Protein AF-A0A5Q0P2Z7-F1 (afdb_monomer_lite)

pLDDT: mean 93.59, std 7.76, range [37.91, 98.81]

Sequence (322 aa):
MGLVDHEIVTLFREYVHSLSPKLVEMLNEHYLHQTERRGCGYTQATRVLAEYINLPRDPVEFHDLKLFDNIDVKALKKILDQQKINDLEIDSWRHLDQSYQITKFIGKASASDYKQHLVQWTQLQHNLRELKQHAALEESKLICEMIEDIILPKTFEETNLVQLATLHEKPKVGSCPMAENFFLKIAHHRILREGEINIFVDDQNRPIFLEKLNMGDNHSCISLRPVLMNGVRLPAGSLFSVDYDRDAIENKCPNKQYKGYVMPFDAISGFWFLRLTTLAISPQNRKRAFSTHFEQQVENGLYSPGTTQLQQLIDVAQSQIE

Radius of gyration: 21.44 Å; chains: 1; bounding box: 53×56×58 Å

Organism: NCBI:txid2662362

Structure (mmCIF, N/CA/C/O backbone):
data_AF-A0A5Q0P2Z7-F1
#
_entry.id   AF-A0A5Q0P2Z7-F1
#
loop_
_atom_site.group_PDB
_atom_site.id
_atom_site.type_symbol
_atom_site.label_atom_id
_atom_site.label_alt_id
_atom_site.label_comp_id
_atom_site.label_asym_id
_atom_site.label_entity_id
_atom_site.label_seq_id
_atom_site.pdbx_PDB_ins_code
_atom_site.Cartn_x
_atom_site.Cartn_y
_atom_site.Cartn_z
_atom_site.occupancy
_atom_site.B_iso_or_equiv
_atom_site.auth_seq_id
_atom_site.auth_comp_id
_atom_site.auth_asym_id
_atom_site.auth_atom_id
_atom_site.pdbx_PDB_model_num
ATOM 1 N N . MET A 1 1 ? -2.962 33.193 5.794 1.00 37.91 1 MET A N 1
ATOM 2 C CA . MET A 1 1 ? -3.869 32.219 5.154 1.00 37.91 1 MET A CA 1
ATOM 3 C C . MET A 1 1 ? -3.680 30.910 5.886 1.00 37.91 1 MET A C 1
ATOM 5 O O . MET A 1 1 ? -2.543 30.465 5.954 1.00 37.91 1 MET A O 1
ATOM 9 N N . GLY A 1 2 ? -4.721 30.371 6.526 1.00 44.41 2 GLY A N 1
ATOM 10 C CA . GLY A 1 2 ? -4.620 29.043 7.134 1.00 44.41 2 GLY A CA 1
ATOM 11 C C . GLY A 1 2 ? -4.305 28.030 6.039 1.00 44.41 2 GLY A C 1
ATOM 12 O O . GLY A 1 2 ? -4.926 28.088 4.978 1.00 44.41 2 GLY A O 1
ATOM 13 N N . LEU A 1 3 ? -3.298 27.185 6.256 1.00 64.38 3 LEU A N 1
ATOM 14 C CA . LEU A 1 3 ? -3.025 26.063 5.364 1.00 64.38 3 LEU A CA 1
ATOM 15 C C . LEU A 1 3 ? -4.283 25.191 5.340 1.00 64.38 3 LEU A C 1
ATOM 17 O O . LEU A 1 3 ? -4.781 24.798 6.393 1.00 64.38 3 LEU A O 1
ATOM 21 N N . VAL A 1 4 ? -4.837 24.976 4.149 1.00 83.56 4 VAL A N 1
ATOM 22 C CA . VAL A 1 4 ? -5.935 24.027 3.959 1.00 83.56 4 VAL A CA 1
ATOM 23 C C . VAL A 1 4 ? -5.335 22.638 4.134 1.00 83.56 4 VAL A C 1
ATOM 25 O O . VAL A 1 4 ? -4.375 22.306 3.441 1.00 83.56 4 VAL A O 1
ATOM 28 N N . ASP A 1 5 ? -5.867 21.868 5.081 1.00 92.12 5 ASP A N 1
ATOM 29 C CA . ASP A 1 5 ? -5.431 20.492 5.309 1.00 92.12 5 ASP A CA 1
ATOM 30 C C . ASP A 1 5 ? -5.655 19.640 4.050 1.00 92.12 5 ASP A C 1
ATOM 32 O O . ASP A 1 5 ? -6.630 19.811 3.312 1.00 92.12 5 ASP A O 1
ATOM 36 N N . HIS A 1 6 ? -4.747 18.696 3.821 1.00 95.00 6 HIS A N 1
ATOM 37 C CA . HIS A 1 6 ? -4.862 17.694 2.776 1.00 95.00 6 HIS A CA 1
ATOM 38 C C . HIS A 1 6 ? -6.158 16.889 2.959 1.00 95.00 6 HIS A C 1
ATOM 40 O O . HIS A 1 6 ? -6.519 16.540 4.082 1.00 95.00 6 HIS A O 1
ATOM 46 N N . GLU A 1 7 ? -6.824 16.517 1.858 1.00 97.50 7 GLU A N 1
ATOM 47 C CA . GLU A 1 7 ? -8.113 15.802 1.878 1.00 97.50 7 GLU A CA 1
ATOM 48 C C . GLU A 1 7 ? -8.104 14.596 2.830 1.00 97.50 7 GLU A C 1
ATOM 50 O O . GLU A 1 7 ? -8.948 14.516 3.712 1.00 97.50 7 GLU A O 1
ATOM 55 N N . ILE A 1 8 ? -7.107 13.707 2.721 1.00 97.81 8 ILE A N 1
ATOM 56 C CA . ILE A 1 8 ? -6.913 12.571 3.644 1.00 97.81 8 ILE A CA 1
ATOM 57 C C . ILE A 1 8 ? -6.967 13.002 5.123 1.00 97.81 8 ILE A C 1
ATOM 59 O O . ILE A 1 8 ? -7.658 12.371 5.917 1.00 97.81 8 ILE A O 1
ATOM 63 N N . VAL A 1 9 ? -6.261 14.070 5.510 1.00 98.06 9 VAL A N 1
ATOM 64 C CA . VAL A 1 9 ? -6.220 14.544 6.905 1.00 98.06 9 VAL A CA 1
ATOM 65 C C . VAL A 1 9 ? -7.608 14.987 7.363 1.00 98.06 9 VAL A C 1
ATOM 67 O O . VAL A 1 9 ? -8.034 14.621 8.460 1.00 98.06 9 VAL A O 1
ATOM 70 N N . THR A 1 10 ? -8.320 15.731 6.516 1.00 98.06 10 THR A N 1
ATOM 71 C CA . THR A 1 10 ? -9.698 16.162 6.774 1.00 98.06 10 THR A CA 1
ATOM 72 C C . THR A 1 10 ? -10.634 14.964 6.919 1.00 98.06 10 THR A C 1
ATOM 74 O O . THR A 1 10 ? -11.335 14.863 7.922 1.00 98.06 10 THR A O 1
ATOM 77 N N . LEU A 1 11 ? -10.586 14.008 5.987 1.00 98.38 11 LEU A N 1
ATOM 78 C CA . LEU A 1 11 ? -11.447 12.825 6.004 1.00 98.38 11 LEU A CA 1
ATOM 79 C C . LEU A 1 11 ? -11.264 11.992 7.275 1.00 98.38 11 LEU A C 1
ATOM 81 O O . LEU A 1 11 ? -12.237 11.631 7.931 1.00 98.38 11 LEU A O 1
ATOM 85 N N . PHE A 1 12 ? -10.021 11.707 7.662 1.00 98.50 12 PHE A N 1
ATOM 86 C CA . PHE A 1 12 ? -9.768 10.941 8.879 1.00 98.50 12 PHE A CA 1
ATOM 87 C C . PHE A 1 12 ? -10.260 11.674 10.129 1.00 98.50 12 PHE A C 1
ATOM 89 O O . PHE A 1 12 ? -10.884 11.053 10.986 1.00 98.50 12 PHE A O 1
ATOM 96 N N . ARG A 1 13 ? -10.044 12.992 10.213 1.00 97.69 13 ARG A N 1
ATOM 97 C CA . ARG A 1 13 ? -10.518 13.815 11.334 1.00 97.69 13 ARG A CA 1
ATOM 98 C C . ARG A 1 13 ? -12.045 13.848 11.438 1.00 97.69 13 ARG A C 1
ATOM 100 O O . ARG A 1 13 ? -12.564 13.839 12.548 1.00 97.69 13 ARG A O 1
ATOM 107 N N . GLU A 1 14 ? -12.743 13.923 10.309 1.00 97.25 14 GLU A N 1
ATOM 108 C CA . GLU A 1 14 ? -14.203 14.062 10.268 1.00 97.25 14 GLU A CA 1
ATOM 109 C C . GLU A 1 14 ? -14.939 12.736 10.471 1.00 97.25 14 GLU A C 1
ATOM 111 O O . GLU A 1 14 ? -15.938 12.698 11.188 1.00 97.25 14 GLU A O 1
ATOM 116 N N . TYR A 1 15 ? -14.461 11.655 9.851 1.00 97.75 15 TYR A N 1
ATOM 117 C CA . TYR A 1 15 ? -15.233 10.415 9.746 1.00 97.75 15 TYR A CA 1
ATOM 118 C C . TYR A 1 15 ? -14.724 9.283 10.639 1.00 97.75 15 TYR A C 1
ATOM 120 O O . TYR A 1 15 ? -15.506 8.400 10.980 1.00 97.75 15 TYR A O 1
ATOM 128 N N . VAL A 1 16 ? -13.448 9.268 11.034 1.00 97.69 16 VAL A N 1
ATOM 129 C CA . VAL A 1 16 ? -12.860 8.122 11.751 1.00 97.69 16 VAL A CA 1
ATOM 130 C C . VAL A 1 16 ? -12.216 8.556 13.059 1.00 97.69 16 VAL A C 1
ATOM 132 O O . VAL A 1 16 ? -12.798 8.400 14.128 1.00 97.69 16 VAL A O 1
ATOM 135 N N . HIS A 1 17 ? -10.985 9.047 12.968 1.00 97.69 17 HIS A N 1
ATOM 136 C CA . HIS A 1 17 ? -10.143 9.506 14.057 1.00 97.69 17 HIS A CA 1
ATOM 137 C C . HIS A 1 17 ? -8.939 10.225 13.443 1.00 97.69 17 HIS A C 1
ATOM 139 O O . HIS A 1 17 ? -8.443 9.818 12.390 1.00 97.69 17 HIS A O 1
ATOM 145 N N . SER A 1 18 ? -8.435 11.272 14.096 1.00 98.06 18 SER A N 1
ATOM 146 C CA . SER A 1 18 ? -7.268 12.013 13.606 1.00 98.06 18 SER A CA 1
ATOM 147 C C . SER A 1 18 ? -6.058 11.097 13.390 1.00 98.06 18 SER A C 1
ATOM 149 O O . SER A 1 18 ? -5.702 10.297 14.257 1.00 98.06 18 SER A O 1
ATOM 151 N N . LEU A 1 19 ? -5.390 11.246 12.245 1.00 98.62 19 LEU A N 1
ATOM 152 C CA . LEU A 1 19 ? -4.111 10.584 11.991 1.00 98.62 19 LEU A CA 1
ATOM 153 C C . LEU A 1 19 ? -3.025 11.107 12.937 1.00 98.62 19 LEU A C 1
ATOM 155 O O . LEU A 1 19 ? -3.099 12.232 13.431 1.00 98.62 19 LEU A O 1
ATOM 159 N N . SER A 1 20 ? -1.989 10.296 13.146 1.00 98.25 20 SER A N 1
ATOM 160 C CA . SER A 1 20 ? -0.822 10.669 13.945 1.00 98.25 20 SER A CA 1
ATOM 161 C C . SER A 1 20 ? -0.186 11.976 13.442 1.00 98.25 20 SER A C 1
ATOM 163 O O . SER A 1 20 ? -0.157 12.212 12.227 1.00 98.25 20 SER A O 1
ATOM 165 N N . PRO A 1 21 ? 0.418 12.795 14.327 1.00 97.19 21 PRO A N 1
ATOM 166 C CA . PRO A 1 21 ? 1.060 14.049 13.925 1.00 97.19 21 PRO A CA 1
ATOM 167 C C . PRO A 1 21 ? 2.093 13.872 12.804 1.00 97.19 21 PRO A C 1
ATOM 169 O O . PRO A 1 21 ? 2.171 14.699 11.900 1.00 97.19 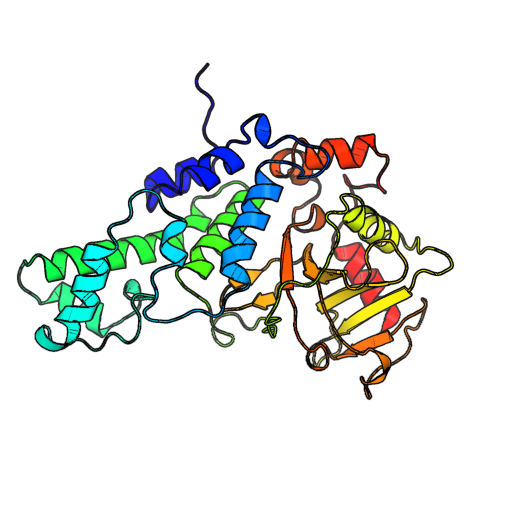21 PRO A O 1
ATOM 172 N N . LYS A 1 22 ? 2.828 12.748 12.811 1.00 96.00 22 LYS A N 1
ATOM 173 C CA . LYS A 1 22 ? 3.798 12.385 11.765 1.00 96.00 22 LYS A CA 1
ATOM 174 C C . LYS A 1 22 ? 3.136 12.266 10.388 1.00 96.00 22 LYS A C 1
ATOM 176 O O . LYS A 1 22 ? 3.664 12.797 9.418 1.00 96.00 22 LYS A O 1
ATOM 181 N N . LEU A 1 23 ? 1.998 11.572 10.288 1.00 97.44 23 LEU A N 1
ATOM 182 C CA . LEU A 1 23 ? 1.276 11.435 9.019 1.00 97.44 23 LEU A CA 1
ATOM 183 C C . LEU A 1 23 ? 0.604 12.741 8.601 1.00 97.44 23 LEU A C 1
ATOM 185 O O . LEU A 1 23 ? 0.625 13.063 7.419 1.00 97.44 23 LEU A O 1
ATOM 189 N N . VAL A 1 24 ? 0.052 13.503 9.548 1.00 97.19 24 VAL A N 1
ATOM 190 C CA . VAL A 1 24 ? -0.542 14.818 9.264 1.00 97.19 24 VAL A CA 1
ATOM 191 C C . VAL A 1 24 ? 0.501 15.772 8.677 1.00 97.19 24 VAL A C 1
ATOM 193 O O . VAL A 1 24 ? 0.245 16.380 7.642 1.00 97.19 24 VAL A O 1
ATOM 196 N N . GLU A 1 25 ? 1.693 15.856 9.277 1.00 95.88 25 GLU A N 1
ATOM 197 C CA . GLU A 1 25 ? 2.794 16.697 8.785 1.00 95.88 25 GLU A CA 1
ATOM 198 C C . GLU A 1 25 ? 3.236 16.297 7.367 1.00 95.88 25 GLU A C 1
ATOM 200 O O . GLU A 1 25 ? 3.399 17.157 6.497 1.00 95.88 25 GLU A O 1
ATOM 205 N N . MET A 1 26 ? 3.361 14.987 7.116 1.00 96.00 26 MET A N 1
ATOM 206 C CA . MET A 1 26 ? 3.715 14.447 5.802 1.00 96.00 26 MET A CA 1
ATOM 207 C C . MET A 1 26 ? 2.648 14.738 4.751 1.00 96.00 26 MET A C 1
ATOM 209 O O . MET A 1 26 ? 2.979 15.222 3.676 1.00 96.00 26 MET A O 1
ATOM 213 N N . LEU A 1 27 ? 1.378 14.456 5.038 1.00 96.44 27 LEU A N 1
ATOM 214 C CA . LEU A 1 27 ? 0.287 14.595 4.070 1.00 96.44 27 LEU A CA 1
ATOM 215 C C . LEU A 1 27 ? -0.038 16.057 3.758 1.00 96.44 27 LEU A C 1
ATOM 217 O O . LEU A 1 27 ? -0.344 16.373 2.614 1.00 96.44 27 LEU A O 1
ATOM 221 N N . ASN A 1 28 ? 0.104 16.956 4.733 1.00 95.31 28 ASN A N 1
ATOM 222 C CA . ASN A 1 28 ? 0.028 18.402 4.504 1.00 95.31 28 ASN A CA 1
ATOM 223 C C . ASN A 1 28 ? 1.281 18.976 3.822 1.00 95.31 28 ASN A C 1
ATOM 225 O O . ASN A 1 28 ? 1.359 20.184 3.612 1.00 95.31 28 ASN A O 1
ATOM 229 N N . GLU A 1 29 ? 2.260 18.124 3.510 1.00 90.38 29 GLU A N 1
ATOM 230 C CA . GLU A 1 29 ? 3.523 18.469 2.868 1.00 90.38 29 GLU A CA 1
ATOM 231 C C . GLU A 1 29 ? 4.193 19.697 3.496 1.00 90.38 29 GLU A C 1
ATOM 233 O O . GLU A 1 29 ? 4.516 20.688 2.835 1.00 90.38 29 GLU A O 1
ATOM 238 N N . HIS A 1 30 ? 4.436 19.624 4.807 1.00 89.12 30 HIS A N 1
ATOM 239 C CA . HIS A 1 30 ? 5.306 20.591 5.466 1.00 89.12 30 HIS A CA 1
ATOM 240 C C . HIS A 1 30 ? 6.646 20.701 4.709 1.00 89.12 30 HIS A C 1
ATOM 242 O O . HIS A 1 30 ? 7.133 19.708 4.171 1.00 89.12 30 HIS A O 1
ATOM 248 N N . TYR A 1 31 ? 7.273 21.884 4.668 1.00 84.19 31 TYR A N 1
ATOM 249 C CA . TYR A 1 31 ? 8.441 22.151 3.804 1.00 84.19 31 TYR A CA 1
ATOM 250 C C . TYR A 1 31 ? 9.609 21.164 4.005 1.00 84.19 31 TYR A C 1
ATOM 252 O O . TYR A 1 31 ? 10.362 20.888 3.076 1.00 84.19 31 TYR A O 1
ATOM 260 N N . LEU A 1 32 ? 9.742 20.578 5.202 1.00 86.56 32 LEU A N 1
ATOM 261 C CA . LEU A 1 32 ? 10.729 19.533 5.508 1.00 86.56 32 LEU A CA 1
ATOM 262 C C . LEU A 1 32 ? 10.531 18.244 4.694 1.00 86.56 32 LEU A C 1
ATOM 264 O O . LEU A 1 32 ? 11.447 17.424 4.593 1.00 86.56 32 LEU A O 1
ATOM 268 N N . HIS A 1 33 ? 9.346 18.056 4.119 1.00 88.38 33 HIS A N 1
ATOM 269 C CA . HIS A 1 33 ? 9.007 16.918 3.284 1.00 88.38 33 HIS A CA 1
ATOM 270 C C . HIS A 1 33 ? 9.218 17.155 1.792 1.00 88.38 33 HIS A C 1
ATOM 272 O O . HIS A 1 33 ? 8.957 16.237 1.026 1.00 88.38 33 HIS A O 1
ATOM 278 N N . GLN A 1 34 ? 9.735 18.316 1.390 1.00 86.69 34 GLN A N 1
ATOM 279 C CA . GLN A 1 34 ? 10.068 18.653 0.007 1.00 86.69 34 GLN A CA 1
ATOM 280 C C . GLN A 1 34 ? 11.574 18.492 -0.210 1.00 86.69 34 GLN A C 1
ATOM 282 O O . GLN A 1 34 ? 12.349 19.430 -0.037 1.00 86.69 34 GLN A O 1
ATOM 287 N N . THR A 1 35 ? 12.031 17.278 -0.521 1.00 81.81 35 THR A N 1
ATOM 288 C CA . THR A 1 35 ? 13.476 17.002 -0.625 1.00 81.81 35 THR A CA 1
ATOM 289 C C . THR A 1 35 ? 13.800 16.132 -1.828 1.00 81.81 35 THR A C 1
ATOM 291 O O . THR A 1 35 ? 13.063 15.202 -2.129 1.00 81.81 35 THR A O 1
ATOM 294 N N . GLU A 1 36 ? 14.953 16.344 -2.460 1.00 75.12 36 GLU A N 1
ATOM 295 C CA . GLU A 1 36 ? 15.395 15.507 -3.591 1.00 75.12 36 GLU A CA 1
ATOM 296 C C . GLU A 1 36 ? 15.534 14.028 -3.221 1.00 75.12 36 GLU A C 1
ATOM 298 O O . GLU A 1 36 ? 15.210 13.125 -3.990 1.00 75.12 36 GLU A O 1
ATOM 303 N N . ARG A 1 37 ? 16.016 13.753 -2.003 1.00 74.50 37 ARG A N 1
ATOM 304 C CA . ARG A 1 37 ? 16.317 12.382 -1.580 1.00 74.50 37 ARG A CA 1
ATOM 305 C C . ARG A 1 37 ? 15.090 11.627 -1.079 1.00 74.50 37 ARG A C 1
ATOM 307 O O . ARG A 1 37 ? 14.996 10.416 -1.277 1.00 74.50 37 ARG A O 1
ATOM 314 N N . ARG A 1 38 ? 14.184 12.296 -0.361 1.00 78.69 38 ARG A N 1
ATOM 315 C CA . ARG A 1 38 ? 12.994 11.659 0.231 1.00 78.69 38 ARG A CA 1
ATOM 316 C C . ARG A 1 38 ? 11.726 11.930 -0.584 1.00 78.69 38 ARG A C 1
ATOM 318 O O . ARG A 1 38 ? 10.693 11.351 -0.259 1.00 78.69 38 ARG A O 1
ATOM 325 N N . GLY A 1 39 ? 11.802 12.686 -1.675 1.00 87.75 39 GLY A N 1
ATOM 326 C CA . GLY A 1 39 ? 10.646 13.076 -2.478 1.00 87.75 39 GLY A CA 1
ATOM 327 C C . GLY A 1 39 ? 9.770 14.072 -1.722 1.00 87.75 39 GLY A C 1
ATOM 328 O O . GLY A 1 39 ? 10.299 14.913 -0.998 1.00 87.75 39 GLY A O 1
ATOM 329 N N . CYS A 1 40 ? 8.454 13.919 -1.858 1.00 93.19 40 CYS A N 1
ATOM 330 C CA . CYS A 1 40 ? 7.420 14.777 -1.285 1.00 93.19 40 CYS A CA 1
ATOM 331 C C . CYS A 1 40 ? 6.720 14.152 -0.065 1.00 93.19 40 CYS A C 1
ATOM 333 O O . CYS A 1 40 ? 6.986 13.004 0.318 1.00 93.19 40 CYS A O 1
ATOM 335 N N . GLY A 1 41 ? 5.754 14.884 0.491 1.00 94.81 41 GLY A N 1
ATOM 336 C CA . GLY A 1 41 ? 4.861 14.436 1.559 1.00 94.81 41 GLY A CA 1
ATOM 337 C C . GLY A 1 41 ? 4.193 13.080 1.306 1.00 94.81 41 GLY A C 1
ATOM 338 O O . GLY A 1 41 ? 4.318 12.162 2.118 1.00 94.81 41 GLY A O 1
ATOM 339 N N . TYR A 1 42 ? 3.576 12.901 0.134 1.00 95.94 42 TYR A N 1
ATOM 340 C CA . TYR A 1 42 ? 2.899 11.655 -0.250 1.00 95.94 42 TYR A CA 1
ATOM 341 C C . TYR A 1 42 ? 3.861 10.458 -0.324 1.00 95.94 42 TYR A C 1
ATOM 343 O O . TYR A 1 42 ? 3.603 9.373 0.210 1.00 95.94 42 TYR A O 1
ATOM 351 N N . THR A 1 43 ? 5.039 10.660 -0.919 1.00 94.19 43 THR A N 1
ATOM 352 C CA . THR A 1 43 ? 6.083 9.631 -0.979 1.00 94.19 43 THR A CA 1
ATOM 353 C C . THR A 1 43 ? 6.580 9.255 0.418 1.00 94.19 43 THR A C 1
ATOM 355 O O . THR A 1 43 ? 6.900 8.097 0.681 1.00 94.19 43 THR A O 1
ATOM 358 N N . GLN A 1 44 ? 6.674 10.214 1.336 1.00 94.75 44 GLN A N 1
ATOM 359 C CA . GLN A 1 44 ? 7.086 9.942 2.711 1.00 94.75 44 GLN A CA 1
ATOM 360 C C . GLN A 1 44 ? 5.989 9.239 3.511 1.00 94.75 44 GLN A C 1
ATOM 362 O O . GLN A 1 44 ? 6.298 8.265 4.194 1.00 94.75 44 GLN A O 1
ATOM 367 N N . ALA A 1 45 ? 4.725 9.635 3.352 1.00 97.31 45 ALA A N 1
ATOM 368 C CA . ALA A 1 45 ? 3.590 8.961 3.973 1.00 97.31 45 ALA A CA 1
ATOM 369 C C . ALA A 1 45 ? 3.530 7.480 3.567 1.00 97.31 45 ALA A C 1
ATOM 371 O O . ALA A 1 45 ? 3.483 6.609 4.430 1.00 97.31 45 ALA A O 1
ATOM 372 N N . THR A 1 46 ? 3.652 7.163 2.273 1.00 96.81 46 THR A N 1
ATOM 373 C CA . THR A 1 46 ? 3.651 5.761 1.804 1.00 96.81 46 THR A CA 1
ATOM 374 C C . THR A 1 46 ? 4.854 4.953 2.301 1.00 96.81 46 THR A C 1
ATOM 376 O O . THR A 1 46 ? 4.717 3.759 2.558 1.00 96.81 46 THR A O 1
ATOM 379 N N . ARG A 1 47 ? 6.017 5.586 2.520 1.00 94.81 47 ARG A N 1
ATOM 380 C CA . ARG A 1 47 ? 7.160 4.937 3.192 1.00 94.81 47 ARG A CA 1
ATOM 381 C C . ARG A 1 47 ? 6.902 4.668 4.671 1.00 94.81 47 ARG A C 1
ATOM 383 O O . ARG A 1 47 ? 7.374 3.659 5.177 1.00 94.81 47 ARG A O 1
ATOM 390 N N . VAL A 1 48 ? 6.184 5.551 5.363 1.00 96.38 48 VAL A N 1
ATOM 391 C CA . VAL A 1 48 ? 5.778 5.309 6.755 1.00 96.38 48 VAL A CA 1
ATOM 392 C C . VAL A 1 48 ? 4.773 4.170 6.820 1.00 96.38 48 VAL A C 1
ATOM 394 O O . VAL A 1 48 ? 4.935 3.283 7.645 1.00 96.38 48 VAL A O 1
ATOM 397 N N . LEU A 1 49 ? 3.787 4.132 5.920 1.00 98.31 49 LEU A N 1
ATOM 398 C CA . LEU A 1 49 ? 2.849 3.008 5.842 1.00 98.31 49 LEU A CA 1
ATOM 399 C C . LEU A 1 49 ? 3.572 1.682 5.570 1.00 98.31 49 LEU A C 1
ATOM 401 O O . LEU A 1 49 ? 3.174 0.654 6.110 1.00 98.31 49 LEU A O 1
ATOM 405 N N . ALA A 1 50 ? 4.679 1.699 4.821 1.00 96.75 50 ALA A N 1
ATOM 406 C CA . ALA A 1 50 ? 5.498 0.511 4.603 1.00 96.75 50 ALA A CA 1
ATOM 407 C C . ALA A 1 50 ? 6.041 -0.113 5.904 1.00 96.75 50 ALA A C 1
ATOM 409 O O . ALA A 1 50 ? 6.228 -1.326 5.951 1.00 96.75 50 ALA A O 1
ATOM 410 N N . GLU A 1 51 ? 6.255 0.669 6.969 1.00 95.50 51 GLU A N 1
ATOM 411 C CA . GLU A 1 51 ? 6.667 0.144 8.284 1.00 95.50 51 GLU A CA 1
ATOM 412 C C . GLU A 1 51 ? 5.599 -0.783 8.895 1.00 95.50 51 GLU A C 1
ATOM 414 O O . GLU A 1 51 ? 5.948 -1.699 9.629 1.00 95.50 51 GLU A O 1
ATOM 419 N N . TYR A 1 52 ? 4.325 -0.593 8.540 1.00 97.44 52 TYR A N 1
ATOM 420 C CA . TYR A 1 52 ? 3.192 -1.406 8.997 1.00 97.44 52 TYR A CA 1
ATOM 421 C C . TYR A 1 52 ? 2.827 -2.503 7.986 1.00 97.44 52 TYR A C 1
ATOM 423 O O . TYR A 1 52 ? 2.518 -3.634 8.351 1.00 97.44 52 TYR A O 1
ATOM 431 N N . ILE A 1 53 ? 2.872 -2.195 6.686 1.00 97.94 53 ILE A N 1
ATOM 432 C CA . ILE A 1 53 ? 2.520 -3.126 5.597 1.00 97.94 53 ILE A CA 1
ATOM 433 C C . ILE A 1 53 ? 3.437 -4.355 5.589 1.00 97.94 53 ILE A C 1
ATOM 435 O O . ILE A 1 53 ? 2.971 -5.469 5.368 1.00 97.94 53 ILE A O 1
ATOM 439 N N . ASN A 1 54 ? 4.730 -4.175 5.866 1.00 97.38 54 ASN A N 1
ATOM 440 C CA . ASN A 1 54 ? 5.703 -5.271 5.849 1.00 97.38 54 ASN A CA 1
ATOM 441 C C . ASN A 1 54 ? 5.653 -6.177 7.092 1.00 97.38 54 ASN A C 1
ATOM 443 O O . ASN A 1 54 ? 6.430 -7.120 7.182 1.00 97.38 54 ASN A O 1
ATOM 447 N N . LEU A 1 55 ? 4.774 -5.909 8.060 1.00 95.12 55 LEU A N 1
ATOM 448 C CA . LEU A 1 55 ? 4.643 -6.737 9.255 1.00 95.12 55 LEU A CA 1
ATOM 449 C C . LEU A 1 55 ? 3.431 -7.667 9.128 1.00 95.12 55 LEU A C 1
ATOM 451 O O . LEU A 1 55 ? 2.352 -7.192 8.775 1.00 95.12 55 LEU A O 1
ATOM 455 N N . PRO A 1 56 ? 3.554 -8.966 9.449 1.00 93.69 56 PRO A N 1
ATOM 456 C CA . PRO A 1 56 ? 2.395 -9.832 9.626 1.00 93.69 56 PRO A C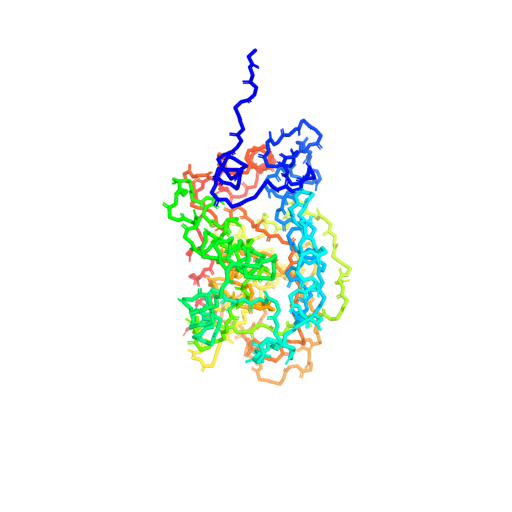A 1
ATOM 457 C C . PRO A 1 56 ? 1.424 -9.252 10.660 1.00 93.69 56 PRO A C 1
ATOM 459 O O . PRO A 1 56 ? 1.835 -8.638 11.647 1.00 93.69 56 PRO A O 1
ATOM 462 N N . ARG A 1 57 ? 0.121 -9.434 10.433 1.00 94.06 57 ARG A N 1
ATOM 463 C CA . ARG A 1 57 ? -0.914 -8.935 11.345 1.00 94.06 57 ARG A CA 1
ATOM 464 C C . ARG A 1 57 ? -1.013 -9.855 12.549 1.00 94.06 57 ARG A C 1
ATOM 466 O O . ARG A 1 57 ? -1.391 -11.014 12.416 1.00 94.06 57 ARG A O 1
ATOM 473 N N . ASP A 1 58 ? -0.708 -9.312 13.717 1.00 92.25 58 ASP A N 1
ATOM 474 C CA . ASP A 1 58 ? -0.952 -9.984 14.984 1.00 92.25 58 ASP A CA 1
ATOM 475 C C . ASP A 1 58 ? -2.368 -9.627 15.496 1.00 92.25 58 ASP A C 1
ATOM 477 O O . ASP A 1 58 ? -2.786 -8.459 15.407 1.00 92.25 58 ASP A O 1
ATOM 481 N N . PRO A 1 59 ? -3.147 -10.622 15.967 1.00 88.50 59 PRO A N 1
ATOM 482 C CA . PRO A 1 59 ? -4.539 -10.425 16.355 1.00 88.50 59 PRO A CA 1
ATOM 483 C C . PRO A 1 59 ? -4.725 -9.670 17.680 1.00 88.50 59 PRO A C 1
ATOM 485 O O . PRO A 1 59 ? -5.823 -9.152 17.908 1.00 88.50 59 PRO A O 1
ATOM 488 N N . VAL A 1 60 ? -3.693 -9.589 18.529 1.00 87.94 60 VAL A N 1
ATOM 489 C CA . VAL A 1 60 ? -3.751 -9.008 19.882 1.00 87.94 60 VAL A CA 1
ATOM 490 C C . VAL A 1 60 ? -2.820 -7.809 20.080 1.00 87.94 60 VAL A C 1
ATOM 492 O O . VAL A 1 60 ? -3.048 -7.011 20.988 1.00 87.94 60 VAL A O 1
ATOM 495 N N . GLU A 1 61 ? -1.810 -7.632 19.230 1.00 93.50 61 GLU A N 1
ATOM 496 C CA . GLU A 1 61 ? -0.946 -6.450 19.257 1.00 93.50 61 GLU A CA 1
ATOM 497 C C . GLU A 1 61 ? -1.652 -5.191 18.739 1.00 93.50 61 GLU A C 1
ATOM 499 O O . GLU A 1 61 ? -2.431 -5.211 17.784 1.00 93.50 61 GLU A O 1
ATOM 504 N N . PHE A 1 62 ? -1.312 -4.051 19.341 1.00 95.62 62 PHE A N 1
ATOM 505 C CA . PHE A 1 62 ? -1.932 -2.750 19.059 1.00 95.62 62 PHE A CA 1
ATOM 506 C C . PHE A 1 62 ? -1.019 -1.802 18.272 1.00 95.62 62 PHE A C 1
ATOM 508 O O . PHE A 1 62 ? -1.300 -0.607 18.185 1.00 95.62 62 PHE A O 1
ATOM 515 N N . HIS A 1 63 ? 0.098 -2.300 17.730 1.00 95.56 63 HIS A N 1
ATOM 516 C CA . HIS A 1 63 ? 1.104 -1.468 17.062 1.00 95.56 63 HIS A CA 1
ATOM 517 C C . HIS A 1 63 ? 0.510 -0.614 15.933 1.00 95.56 63 HIS A C 1
ATOM 519 O O . HIS A 1 63 ? 0.820 0.574 15.846 1.00 95.56 63 HIS A O 1
ATOM 525 N N . ASP A 1 64 ? -0.385 -1.187 15.130 1.00 97.44 64 ASP A N 1
ATOM 526 C CA . ASP A 1 64 ? -0.998 -0.517 13.977 1.00 97.44 64 ASP A CA 1
ATOM 527 C C . ASP A 1 64 ? -1.858 0.694 14.365 1.00 97.44 64 ASP A C 1
ATOM 529 O O . ASP A 1 64 ? -2.011 1.633 13.586 1.00 97.44 64 ASP A O 1
ATOM 533 N N . LEU A 1 65 ? -2.350 0.744 15.608 1.00 97.56 65 LEU A N 1
ATOM 534 C CA . LEU A 1 65 ? -3.115 1.883 16.116 1.00 97.56 65 LEU A CA 1
ATOM 535 C C . LEU A 1 65 ? -2.257 3.149 16.287 1.00 97.56 65 LEU A C 1
ATOM 537 O O . LEU A 1 65 ? -2.807 4.240 16.411 1.00 97.56 65 LEU A O 1
ATOM 541 N N . LYS A 1 66 ? -0.920 3.045 16.215 1.00 97.38 66 LYS A N 1
ATOM 542 C CA . LYS A 1 66 ? -0.005 4.205 16.180 1.00 97.38 66 LYS A CA 1
ATOM 543 C C . LYS A 1 66 ? -0.168 5.078 14.933 1.00 97.38 66 LYS A C 1
ATOM 545 O O . LYS A 1 66 ? 0.381 6.178 14.892 1.00 97.38 66 LYS A O 1
ATOM 550 N N . LEU A 1 67 ? -0.922 4.619 13.932 1.00 98.00 67 LEU A N 1
ATOM 551 C CA . LEU A 1 67 ? -1.341 5.446 12.801 1.00 98.00 67 LEU A CA 1
ATOM 552 C C . LEU A 1 67 ? -2.254 6.609 13.220 1.00 98.00 67 LEU A C 1
ATOM 554 O O . LEU A 1 67 ? -2.321 7.599 12.491 1.00 98.00 67 LEU A O 1
ATOM 558 N N . PHE A 1 68 ? -2.901 6.523 14.385 1.00 98.44 68 PHE A N 1
ATOM 559 C CA . PHE A 1 68 ? -3.849 7.507 14.902 1.00 98.44 68 PHE A CA 1
ATOM 560 C C . PHE A 1 68 ? -3.277 8.318 16.069 1.00 98.44 68 PHE A C 1
ATOM 562 O O . PHE A 1 68 ? -2.444 7.841 16.840 1.00 98.44 68 PHE A O 1
ATOM 569 N N . ASP A 1 69 ? -3.745 9.554 16.217 1.00 97.81 69 ASP A N 1
ATOM 570 C CA . ASP A 1 69 ? -3.373 10.430 17.326 1.00 97.81 69 ASP A CA 1
ATOM 571 C C . ASP A 1 69 ? -4.216 10.145 18.575 1.00 97.81 69 ASP A C 1
ATOM 573 O O . ASP A 1 69 ? -5.438 10.219 18.524 1.00 97.81 69 ASP A O 1
ATOM 577 N N . ASN A 1 70 ? -3.589 9.858 19.719 1.00 93.69 70 ASN A N 1
ATOM 578 C CA . ASN A 1 70 ? -4.272 9.693 21.015 1.00 93.69 70 ASN A CA 1
ATOM 579 C C . ASN A 1 70 ? -5.452 8.691 21.030 1.00 93.69 70 ASN A C 1
ATOM 581 O O . ASN A 1 70 ? -6.418 8.874 21.770 1.00 93.69 70 ASN A O 1
ATOM 585 N N . ILE A 1 71 ? -5.393 7.626 20.226 1.00 95.44 71 ILE A N 1
ATOM 586 C CA . ILE A 1 71 ? -6.446 6.602 20.194 1.00 95.44 71 ILE A CA 1
ATOM 587 C C . ILE A 1 71 ? -6.501 5.796 21.505 1.00 95.44 71 ILE A C 1
ATOM 589 O O . ILE A 1 71 ? -5.466 5.442 22.081 1.00 95.44 71 ILE A O 1
ATOM 593 N N . ASP A 1 72 ? -7.708 5.495 21.997 1.00 93.88 72 ASP A N 1
ATOM 594 C CA . ASP A 1 72 ? -7.901 4.846 23.300 1.00 93.88 72 ASP A CA 1
ATOM 595 C C . ASP A 1 72 ? -7.657 3.326 23.253 1.00 93.88 72 ASP A C 1
ATOM 597 O O . ASP A 1 72 ? -8.570 2.497 23.289 1.00 93.88 72 ASP A O 1
ATOM 601 N N . VAL A 1 73 ? -6.380 2.944 23.232 1.00 95.06 73 VAL A N 1
ATOM 602 C CA . VAL A 1 73 ? -5.946 1.539 23.313 1.00 95.06 73 VAL A CA 1
ATOM 603 C C . VAL A 1 73 ? -6.392 0.876 24.628 1.00 95.06 73 VAL A C 1
ATOM 605 O O . VAL A 1 73 ? -6.583 -0.340 24.678 1.00 95.06 73 VAL A O 1
ATOM 608 N N . LYS A 1 74 ? -6.600 1.642 25.711 1.00 94.38 74 LYS A N 1
ATOM 609 C CA . LYS A 1 74 ? -7.027 1.077 27.002 1.00 94.38 74 LYS A CA 1
ATOM 610 C C . LYS A 1 74 ? -8.464 0.567 26.930 1.00 94.38 74 LYS A C 1
ATOM 612 O O . LYS A 1 74 ? -8.746 -0.481 27.510 1.00 94.38 74 LYS A O 1
ATOM 617 N N . ALA A 1 75 ? -9.350 1.269 26.225 1.00 93.19 75 ALA A N 1
ATOM 618 C CA . ALA A 1 75 ? -10.710 0.801 25.964 1.00 93.19 75 ALA A CA 1
ATOM 619 C C . ALA A 1 75 ? -10.711 -0.536 25.207 1.00 93.19 75 ALA A C 1
ATOM 621 O O . ALA A 1 75 ? -11.417 -1.464 25.600 1.00 93.19 75 ALA A O 1
ATOM 622 N N . LEU A 1 76 ? -9.862 -0.671 24.185 1.00 94.00 76 LEU A N 1
ATOM 623 C CA . LEU A 1 76 ? -9.747 -1.906 23.406 1.00 94.00 76 LEU A CA 1
ATOM 624 C C . LEU A 1 76 ? -9.189 -3.066 24.233 1.00 94.00 76 LEU A C 1
ATOM 626 O O . LEU A 1 76 ? -9.727 -4.170 24.208 1.00 94.00 76 LEU A O 1
ATOM 630 N N . LYS A 1 77 ? -8.165 -2.801 25.049 1.00 94.44 77 LYS A N 1
ATOM 631 C CA . LYS A 1 77 ? -7.632 -3.799 25.979 1.00 94.44 77 LYS A CA 1
ATOM 632 C C . LYS A 1 77 ? -8.703 -4.289 26.958 1.00 94.44 77 LYS A C 1
ATOM 634 O O . LYS A 1 77 ? -8.837 -5.489 27.156 1.00 94.44 77 LYS A O 1
ATOM 639 N N . LYS A 1 78 ? -9.524 -3.385 27.508 1.00 93.38 78 LYS A N 1
ATOM 640 C CA . LYS A 1 78 ? -10.669 -3.766 28.355 1.00 93.38 78 LYS A CA 1
ATOM 641 C C . LYS A 1 78 ? -11.680 -4.639 27.608 1.00 93.38 78 LYS A C 1
ATOM 643 O O . LYS A 1 78 ? -12.212 -5.562 28.217 1.00 93.38 78 LYS A O 1
ATOM 648 N N . ILE A 1 79 ? -11.942 -4.366 26.323 1.00 94.62 79 ILE A N 1
ATOM 649 C CA . ILE A 1 79 ? -12.825 -5.203 25.496 1.00 94.62 79 ILE A CA 1
ATOM 650 C C . ILE A 1 79 ? -12.308 -6.646 25.455 1.00 94.62 79 ILE A C 1
ATOM 652 O O . ILE A 1 79 ? -13.076 -7.572 25.726 1.00 94.62 79 ILE A O 1
ATOM 656 N N . LEU A 1 80 ? -11.014 -6.822 25.167 1.00 94.88 80 LEU A N 1
ATOM 657 C CA . LEU A 1 80 ? -10.384 -8.141 25.073 1.00 94.88 80 LEU A CA 1
ATOM 658 C C . LEU A 1 80 ? -10.295 -8.845 26.434 1.00 94.88 80 LEU A C 1
ATOM 660 O O . LEU A 1 80 ? -10.616 -10.028 26.518 1.00 94.88 80 LEU A O 1
ATOM 664 N N . ASP A 1 81 ? -9.926 -8.124 27.498 1.00 94.06 81 ASP A N 1
ATOM 665 C CA . ASP A 1 81 ? -9.780 -8.674 28.855 1.00 94.06 81 ASP A CA 1
ATOM 666 C C . ASP A 1 81 ? -11.132 -9.124 29.447 1.00 94.06 81 ASP A C 1
ATOM 668 O O . ASP A 1 81 ? -11.193 -10.079 30.222 1.00 94.06 81 ASP A O 1
ATOM 672 N N . GLN A 1 82 ? -12.231 -8.448 29.091 1.00 94.38 82 GLN A N 1
ATOM 673 C CA . GLN A 1 82 ? -13.569 -8.707 29.641 1.00 94.38 82 GLN A CA 1
ATOM 674 C C . GLN A 1 82 ? -14.478 -9.524 28.707 1.00 94.38 82 GLN A C 1
ATOM 676 O O . GLN A 1 82 ? -15.637 -9.750 29.058 1.00 94.38 82 GLN A O 1
ATOM 681 N N . GLN A 1 83 ? -13.988 -9.995 27.552 1.00 93.81 83 GLN A N 1
ATOM 682 C CA . GLN A 1 83 ? -14.808 -10.716 26.563 1.00 93.81 83 GLN A CA 1
ATOM 683 C C . GLN A 1 83 ? -15.549 -11.921 27.171 1.00 93.81 83 GLN A C 1
ATOM 685 O O . GLN A 1 83 ? -16.763 -12.041 27.028 1.00 93.81 83 GLN A O 1
ATOM 690 N N . LYS A 1 84 ? -14.853 -12.734 27.981 1.00 93.19 84 LYS A N 1
ATOM 691 C CA . LYS A 1 84 ? -15.412 -13.956 28.581 1.00 93.19 84 LYS A CA 1
ATOM 692 C C . LYS A 1 84 ? -16.463 -13.666 29.648 1.00 93.19 84 LYS A C 1
ATOM 694 O O . LYS A 1 84 ? -17.384 -14.446 29.819 1.00 93.19 84 LYS A O 1
ATOM 699 N N . ILE A 1 85 ? -16.330 -12.543 30.359 1.00 93.31 85 ILE A N 1
ATOM 700 C CA . ILE A 1 85 ? -17.310 -12.103 31.368 1.00 93.31 85 ILE A CA 1
ATOM 701 C C . ILE A 1 85 ? -18.625 -11.687 30.691 1.00 93.31 85 ILE A C 1
ATOM 703 O O . ILE A 1 85 ? -19.684 -11.753 31.306 1.00 93.31 85 ILE A O 1
ATOM 707 N N . ASN A 1 86 ? -18.552 -11.260 29.430 1.00 90.94 86 ASN A N 1
ATOM 708 C CA . ASN A 1 86 ? -19.687 -10.798 28.639 1.00 90.94 86 ASN A CA 1
ATOM 709 C C . ASN A 1 86 ? -20.187 -11.857 27.636 1.00 90.94 86 ASN A C 1
ATOM 711 O O . ASN A 1 86 ? -20.931 -11.505 26.722 1.00 90.94 86 ASN A O 1
ATOM 715 N N . ASP A 1 87 ? -19.782 -13.125 27.790 1.00 92.31 87 ASP A N 1
ATOM 716 C CA . ASP A 1 87 ? -20.125 -14.241 26.892 1.00 92.31 87 ASP A CA 1
ATOM 717 C C . ASP A 1 87 ? -19.801 -13.959 25.407 1.00 92.31 87 ASP A C 1
ATOM 719 O O . ASP A 1 87 ? -20.557 -14.318 24.495 1.00 92.31 87 ASP A O 1
ATOM 723 N N . LEU A 1 88 ? -18.674 -13.279 25.166 1.00 95.06 88 LEU A N 1
ATOM 724 C CA . LEU A 1 88 ? -18.132 -12.980 23.842 1.00 95.06 88 LEU A CA 1
ATOM 725 C C . LEU A 1 88 ? -16.851 -13.772 23.569 1.00 95.06 88 LEU A C 1
ATOM 727 O O . LEU A 1 88 ? -15.993 -13.895 24.446 1.00 95.06 88 LEU A O 1
ATOM 731 N N . GLU A 1 89 ? -16.716 -14.250 22.332 1.00 93.62 89 GLU A N 1
ATOM 732 C CA . GLU A 1 89 ? -15.495 -14.859 21.801 1.00 93.62 89 GLU A CA 1
ATOM 733 C C . GLU A 1 89 ? -14.914 -13.898 20.756 1.00 93.62 89 GLU A C 1
ATOM 735 O O . GLU A 1 89 ? -15.473 -13.689 19.681 1.00 93.62 89 GLU A O 1
ATOM 740 N N . ILE A 1 90 ? -13.832 -13.220 21.133 1.00 94.88 90 ILE A N 1
ATOM 741 C CA . ILE A 1 90 ? -13.155 -12.191 20.346 1.00 94.88 90 ILE A CA 1
ATOM 742 C C . ILE A 1 90 ? -11.703 -12.630 20.165 1.00 94.88 90 ILE A C 1
ATOM 744 O O . ILE A 1 90 ? -10.856 -12.399 21.034 1.00 94.88 90 ILE A O 1
ATOM 748 N N . ASP A 1 91 ? -11.430 -13.242 19.014 1.00 91.44 91 ASP A N 1
ATOM 749 C CA . ASP A 1 91 ? -10.093 -13.721 18.645 1.00 91.44 91 ASP A CA 1
ATOM 750 C C . ASP A 1 91 ? -9.158 -12.582 18.229 1.00 91.44 91 ASP A C 1
ATOM 752 O O . ASP A 1 91 ? -7.940 -12.687 18.359 1.00 91.44 91 ASP A O 1
ATOM 756 N N . SER A 1 92 ? -9.720 -11.472 17.746 1.00 94.94 92 SER A N 1
ATOM 757 C CA . SER A 1 92 ? -8.974 -10.270 17.395 1.00 94.94 92 SER A CA 1
ATOM 758 C C . SER A 1 92 ? -9.778 -9.015 17.690 1.00 94.94 92 SER A C 1
ATOM 760 O O . SER A 1 92 ? -11.001 -8.991 17.577 1.00 94.94 92 SER A O 1
ATOM 762 N N . TRP A 1 93 ? -9.074 -7.931 18.012 1.00 96.00 93 TRP A N 1
ATOM 763 C CA . TRP A 1 93 ? -9.678 -6.604 18.096 1.00 96.00 93 TRP A CA 1
ATOM 764 C C . TRP A 1 93 ? -10.076 -6.027 16.729 1.00 96.00 93 TRP A C 1
ATOM 766 O O . TRP A 1 93 ? -10.709 -4.973 16.666 1.00 96.00 93 TRP A O 1
ATOM 776 N N . ARG A 1 94 ? -9.695 -6.687 15.635 1.00 97.06 94 ARG A N 1
ATOM 777 C CA . ARG A 1 94 ? -10.004 -6.302 14.257 1.00 97.06 94 ARG A CA 1
ATOM 778 C C . ARG A 1 94 ? -11.343 -6.898 13.829 1.00 97.06 94 ARG A C 1
ATOM 780 O O . ARG A 1 94 ? -11.740 -7.949 14.318 1.00 97.06 94 ARG A O 1
ATOM 787 N N . HIS A 1 95 ? -12.020 -6.236 12.893 1.00 97.19 95 HIS A N 1
ATOM 788 C CA . HIS A 1 95 ? -13.296 -6.680 12.313 1.00 97.19 95 HIS A CA 1
ATOM 789 C C . HIS A 1 95 ? -14.438 -6.910 13.323 1.00 97.19 95 HIS A C 1
ATOM 791 O O . HIS A 1 95 ? -15.356 -7.693 13.074 1.00 97.19 95 HIS A O 1
ATOM 797 N N . LEU A 1 96 ? -14.425 -6.201 14.456 1.00 97.44 96 LEU A N 1
ATOM 798 C CA . LEU A 1 96 ? -15.496 -6.243 15.456 1.00 97.44 96 LEU A CA 1
ATOM 799 C C . LEU A 1 96 ? -16.840 -5.833 14.845 1.00 97.44 96 LEU A C 1
ATOM 801 O O . LEU A 1 96 ? -17.884 -6.346 15.242 1.00 97.44 96 LEU A O 1
ATOM 805 N N . ASP A 1 97 ? -16.810 -4.915 13.877 1.00 97.50 97 ASP A N 1
ATOM 806 C CA . ASP A 1 97 ? -17.982 -4.405 13.164 1.00 97.50 97 ASP A CA 1
ATOM 807 C C . ASP A 1 97 ? -18.683 -5.459 12.293 1.00 97.50 97 ASP A C 1
ATOM 809 O O . ASP A 1 97 ? -19.871 -5.327 12.006 1.00 97.50 97 ASP A O 1
ATOM 813 N N . GLN A 1 98 ? -17.974 -6.526 11.918 1.00 96.38 98 GLN A N 1
ATOM 814 C CA . GLN A 1 98 ? -18.505 -7.638 11.125 1.00 96.38 98 GLN A CA 1
ATOM 815 C C . GLN A 1 98 ? -18.934 -8.841 11.981 1.00 96.38 98 GLN A C 1
ATOM 817 O O . GLN A 1 98 ? -19.544 -9.780 11.465 1.00 96.38 98 GLN A O 1
ATOM 822 N N . SER A 1 99 ? -18.652 -8.840 13.288 1.00 96.38 99 SER A N 1
ATOM 823 C CA . SER A 1 99 ? -18.996 -9.963 14.163 1.00 96.38 99 SER A CA 1
ATOM 824 C C . SER A 1 99 ? -20.478 -9.959 14.541 1.00 96.38 99 SER A C 1
ATOM 826 O O . SER A 1 99 ? -20.947 -9.133 15.327 1.00 96.38 99 SER A O 1
ATOM 828 N N . TYR A 1 100 ? -21.214 -10.968 14.063 1.00 95.12 100 TYR A N 1
ATOM 829 C CA . TYR A 1 100 ? -22.624 -11.170 14.415 1.00 95.12 100 TYR A CA 1
ATOM 830 C C . TYR A 1 100 ? -22.849 -11.285 15.933 1.00 95.12 100 TYR A C 1
ATOM 832 O O . TYR A 1 100 ? -23.849 -10.783 16.456 1.00 95.12 100 TYR A O 1
ATOM 840 N N . GLN A 1 101 ? -21.924 -11.923 16.660 1.00 95.56 101 GLN A N 1
ATOM 841 C CA . GLN A 1 101 ? -22.015 -12.064 18.115 1.00 95.56 101 GLN A CA 1
ATOM 842 C C . GLN A 1 101 ? -21.946 -10.695 18.804 1.00 95.56 101 GLN A C 1
ATOM 844 O O . GLN A 1 101 ? -22.767 -10.408 19.679 1.00 95.56 101 GLN A O 1
ATOM 849 N N . ILE A 1 102 ? -21.033 -9.827 18.355 1.00 96.81 102 ILE A N 1
ATOM 850 C CA . ILE A 1 102 ? -20.872 -8.466 18.879 1.00 96.81 102 ILE A CA 1
ATOM 851 C C . ILE A 1 102 ? -22.099 -7.615 18.552 1.00 96.81 102 ILE A C 1
ATOM 853 O O . ILE A 1 102 ? -22.657 -6.986 19.453 1.00 96.81 102 ILE A O 1
ATOM 857 N N . THR A 1 103 ? -22.594 -7.641 17.309 1.00 95.38 103 THR A N 1
ATOM 858 C CA . THR A 1 103 ? -23.815 -6.909 16.929 1.00 95.38 103 THR A CA 1
ATOM 859 C C . THR A 1 103 ? -25.011 -7.336 17.785 1.00 95.38 103 THR A C 1
ATOM 861 O O . THR A 1 103 ? -25.749 -6.497 18.311 1.00 95.38 103 THR A O 1
ATOM 864 N N . LYS A 1 104 ? -25.187 -8.648 17.992 1.00 96.31 104 LYS A N 1
ATOM 865 C CA . LYS A 1 104 ? -26.256 -9.200 18.835 1.00 96.31 104 LYS A CA 1
ATOM 866 C C . LYS A 1 104 ? -26.106 -8.782 20.301 1.00 96.31 104 LYS A C 1
ATOM 868 O O . LYS A 1 104 ? -27.115 -8.469 20.936 1.00 96.31 104 LYS A O 1
ATOM 873 N N . PHE A 1 105 ? -24.882 -8.768 20.832 1.00 96.69 105 PHE A N 1
ATOM 874 C CA . PHE A 1 105 ? -24.594 -8.303 22.189 1.00 96.69 105 PHE A CA 1
ATOM 875 C C . PHE A 1 105 ? -24.941 -6.820 22.351 1.00 96.69 105 PHE A C 1
ATOM 877 O O . PHE A 1 105 ? -25.722 -6.473 23.236 1.00 96.69 105 PHE A O 1
ATOM 884 N N . ILE A 1 106 ? -24.462 -5.954 21.453 1.00 96.50 106 ILE A N 1
ATOM 885 C CA . ILE A 1 106 ? -24.753 -4.512 21.472 1.00 96.50 106 ILE A CA 1
ATOM 886 C C . ILE A 1 106 ? -26.270 -4.255 21.435 1.00 96.50 106 ILE A C 1
ATOM 888 O O . ILE A 1 106 ? -26.771 -3.402 22.173 1.00 96.50 106 ILE A O 1
ATOM 892 N N . GLY A 1 107 ? -27.021 -5.012 20.632 1.00 94.81 107 GLY A N 1
ATOM 893 C CA . GLY A 1 107 ? -28.474 -4.861 20.523 1.00 94.81 107 GLY A CA 1
ATOM 894 C C . GLY A 1 107 ? -29.263 -5.253 21.779 1.00 94.81 107 GLY A C 1
ATOM 895 O O . GLY A 1 107 ? -30.359 -4.737 21.988 1.00 94.81 107 GLY A O 1
ATOM 896 N N . LYS A 1 108 ? -28.729 -6.144 22.627 1.00 94.62 108 LYS A N 1
ATOM 897 C CA . LYS A 1 108 ? -29.452 -6.707 23.785 1.00 94.62 108 LYS A CA 1
ATOM 898 C C . LYS A 1 108 ? -28.920 -6.269 25.147 1.00 94.62 108 LYS A C 1
ATOM 900 O O . LYS A 1 108 ? -29.686 -6.244 26.105 1.00 94.62 108 LYS A O 1
ATOM 905 N N . ALA A 1 109 ? -27.630 -5.964 25.252 1.00 93.25 109 ALA A N 1
ATOM 906 C CA . ALA A 1 109 ? -26.993 -5.643 26.521 1.00 93.25 109 ALA A CA 1
ATOM 907 C C . ALA A 1 109 ? -27.518 -4.320 27.099 1.00 93.25 109 ALA A C 1
ATOM 909 O O . ALA A 1 109 ? -27.757 -3.352 26.366 1.00 93.25 109 ALA A O 1
ATOM 910 N N . SER A 1 110 ? -27.646 -4.258 28.424 1.00 92.75 110 SER A N 1
ATOM 911 C CA . SER A 1 110 ? -27.899 -3.012 29.155 1.00 92.75 110 SER A CA 1
ATOM 912 C C . SER A 1 110 ? -26.763 -2.005 28.939 1.00 92.75 110 SER A C 1
ATOM 914 O O . SER A 1 110 ? -25.652 -2.373 28.555 1.00 92.75 110 SER A O 1
ATOM 916 N N . ALA A 1 111 ? -27.031 -0.720 29.177 1.00 93.69 111 ALA A N 1
ATOM 917 C CA . ALA A 1 111 ? -25.995 0.306 29.108 1.00 93.69 111 ALA A CA 1
ATOM 918 C C . ALA A 1 111 ? -24.874 0.012 30.122 1.00 93.69 111 ALA A C 1
ATOM 920 O O . ALA A 1 111 ? -25.135 -0.162 31.311 1.00 93.69 111 ALA A O 1
ATOM 921 N N . SER A 1 112 ? -23.639 -0.054 29.634 1.00 94.38 112 SER A N 1
ATOM 922 C CA . SER A 1 112 ? -22.424 -0.264 30.420 1.00 94.38 112 SER A CA 1
ATOM 923 C C . SER A 1 112 ? -21.229 0.338 29.684 1.00 94.38 112 SER A C 1
ATOM 925 O O . SER A 1 112 ? -21.275 0.493 28.459 1.00 94.38 112 SER A O 1
ATOM 927 N N . ASP A 1 113 ? -20.145 0.619 30.405 1.00 94.38 113 ASP A N 1
ATOM 928 C CA . ASP A 1 113 ? -18.889 1.092 29.805 1.00 94.38 113 ASP A CA 1
ATOM 929 C C . ASP A 1 113 ? -18.363 0.102 28.753 1.00 94.38 113 ASP A C 1
ATOM 931 O O . ASP A 1 113 ? -17.905 0.499 27.685 1.00 94.38 113 ASP A O 1
ATOM 935 N N . TYR A 1 114 ? -18.486 -1.206 29.013 1.00 95.38 114 TYR A N 1
ATOM 936 C CA . TYR A 1 114 ? -18.084 -2.255 28.071 1.00 95.38 114 TYR A CA 1
ATOM 937 C C . TYR A 1 114 ? -18.867 -2.170 26.755 1.00 95.38 114 TYR A C 1
ATOM 939 O O . TYR A 1 114 ? -18.278 -2.162 25.672 1.00 95.38 114 TYR A O 1
ATOM 947 N N . LYS A 1 115 ? -20.198 -2.033 26.844 1.00 96.50 115 LYS A N 1
ATOM 948 C CA . LYS A 1 115 ? -21.059 -1.841 25.672 1.00 96.50 115 LYS A CA 1
ATOM 949 C C . LYS A 1 115 ? -20.689 -0.564 24.916 1.00 96.50 115 LYS A C 1
ATOM 951 O O . LYS A 1 115 ? -20.641 -0.591 23.691 1.00 96.50 115 LYS A O 1
ATOM 956 N N . GLN A 1 116 ? -20.431 0.539 25.620 1.00 96.62 116 GLN A N 1
ATOM 957 C CA . GLN A 1 116 ? -20.048 1.807 24.991 1.00 96.62 116 GLN A CA 1
ATOM 958 C C . GLN A 1 116 ? -18.727 1.695 24.226 1.00 96.62 116 GLN A C 1
ATOM 960 O O . GLN A 1 116 ? -18.676 2.111 23.070 1.00 96.62 116 GLN A O 1
ATOM 965 N N . HIS A 1 117 ? -17.698 1.076 24.812 1.00 96.19 117 HIS A N 1
ATOM 966 C CA . HIS A 1 117 ? -16.436 0.841 24.110 1.00 96.19 117 HIS A CA 1
ATOM 967 C C . HIS A 1 117 ? -16.635 -0.031 22.865 1.00 96.19 117 HIS A C 1
ATOM 969 O O . HIS A 1 117 ? -16.113 0.302 21.804 1.00 96.19 117 HIS A O 1
ATOM 975 N N . LEU A 1 118 ? -17.414 -1.117 22.957 1.00 96.88 118 LEU A N 1
ATOM 976 C CA . LEU A 1 118 ? -17.708 -1.961 21.794 1.00 96.88 118 LEU A CA 1
ATOM 977 C C . LEU A 1 118 ? -18.424 -1.185 20.683 1.00 96.88 118 LEU A C 1
ATOM 979 O O . LEU A 1 118 ? -18.053 -1.306 19.518 1.00 96.88 118 LEU A O 1
ATOM 983 N N . VAL A 1 119 ? -19.413 -0.354 21.021 1.00 97.44 119 VAL A N 1
ATOM 984 C CA . VAL A 1 119 ? -20.106 0.504 20.042 1.00 97.44 119 VAL A CA 1
ATOM 985 C C . VAL A 1 119 ? -19.136 1.477 19.371 1.00 97.44 119 VAL A C 1
ATOM 987 O O . VAL A 1 119 ? -19.151 1.610 18.153 1.00 97.44 119 VAL A O 1
ATOM 990 N N . GLN A 1 120 ? -18.262 2.131 20.136 1.00 96.75 120 GLN A N 1
ATOM 991 C CA . GLN A 1 120 ? -17.287 3.074 19.583 1.00 96.75 120 GLN A CA 1
ATOM 992 C C . GLN A 1 120 ? -16.314 2.389 18.618 1.00 96.75 120 GLN A C 1
ATOM 994 O O . GLN A 1 120 ? -16.090 2.885 17.517 1.00 96.75 120 GLN A O 1
ATOM 999 N N . TRP A 1 121 ? -15.772 1.231 18.999 1.00 97.38 121 TRP A N 1
ATOM 1000 C CA . TRP A 1 121 ? -14.818 0.502 18.163 1.00 97.38 121 TRP A CA 1
ATOM 1001 C C . TRP A 1 121 ? -15.460 -0.115 16.922 1.00 97.38 121 TRP A C 1
ATOM 1003 O O . TRP A 1 121 ? -14.871 -0.055 15.846 1.00 97.38 121 TRP A O 1
ATOM 1013 N N . THR A 1 122 ? -16.676 -0.651 17.035 1.00 98.00 122 THR A N 1
ATOM 1014 C CA . THR A 1 122 ? -17.425 -1.136 15.864 1.00 98.00 122 THR A CA 1
ATOM 1015 C C . THR A 1 122 ? -17.759 0.006 14.902 1.00 98.00 122 THR A C 1
ATOM 1017 O O . THR A 1 122 ? -17.555 -0.140 13.700 1.00 98.00 122 THR A O 1
ATOM 1020 N N . GLN A 1 123 ? -18.172 1.174 15.405 1.00 97.94 123 GLN A N 1
ATOM 1021 C CA . GLN A 1 123 ? -18.430 2.344 14.561 1.00 97.94 123 GLN A CA 1
ATOM 1022 C C . GLN A 1 123 ? -17.158 2.862 13.879 1.00 97.94 123 GLN A C 1
ATOM 1024 O O . GLN A 1 123 ? -17.191 3.170 12.691 1.00 97.94 123 GLN A O 1
ATOM 1029 N N . LEU A 1 124 ? -16.034 2.934 14.599 1.00 98.00 124 LEU A N 1
ATOM 1030 C CA . LEU A 1 124 ? -14.749 3.353 14.033 1.00 98.00 124 LEU A CA 1
ATOM 1031 C C . LEU A 1 124 ? -14.333 2.438 12.874 1.00 98.00 124 LEU A C 1
ATOM 1033 O O . LEU A 1 124 ? -13.936 2.924 11.817 1.00 98.00 124 LEU A O 1
ATOM 1037 N N . GLN A 1 125 ? -14.446 1.120 13.055 1.00 98.56 125 GLN A N 1
ATOM 1038 C CA . GLN A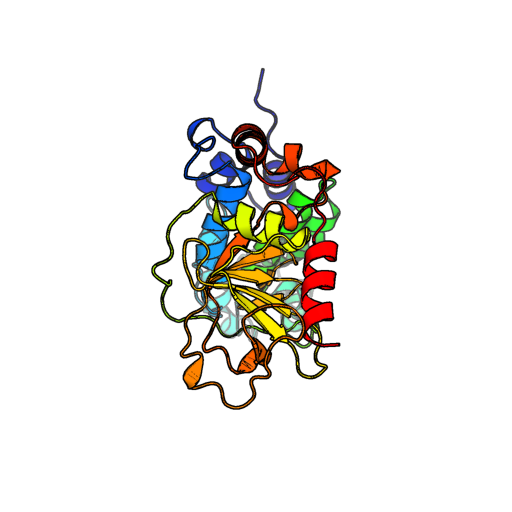 1 125 ? -14.091 0.144 12.022 1.00 98.56 125 GLN A CA 1
ATOM 1039 C C . GLN A 1 125 ? -15.046 0.194 10.827 1.00 98.56 125 GLN A C 1
ATOM 1041 O O . GLN A 1 125 ? -14.589 0.156 9.688 1.00 98.56 125 GLN A O 1
ATOM 1046 N N . HIS A 1 126 ? -16.344 0.369 11.069 1.00 98.44 126 HIS A N 1
ATOM 1047 C CA . HIS A 1 126 ? -17.309 0.594 9.998 1.00 98.44 126 HIS A CA 1
ATOM 1048 C C . HIS A 1 126 ? -16.964 1.854 9.187 1.00 98.44 126 HIS A C 1
ATOM 1050 O O . HIS A 1 126 ? -16.869 1.799 7.963 1.00 98.44 126 HIS A O 1
ATOM 1056 N N . ASN A 1 127 ? -16.684 2.972 9.864 1.00 98.56 127 ASN A N 1
ATOM 1057 C CA . ASN A 1 127 ? -16.329 4.227 9.203 1.00 98.56 127 ASN A CA 1
ATOM 1058 C C . ASN A 1 127 ? -15.023 4.117 8.403 1.00 98.56 127 ASN A C 1
ATOM 1060 O O . ASN A 1 127 ? -14.913 4.726 7.343 1.00 98.56 127 ASN A O 1
ATOM 1064 N N . LEU A 1 128 ? -14.048 3.327 8.872 1.00 98.44 128 LEU A N 1
ATOM 1065 C CA . LEU A 1 128 ? -12.827 3.045 8.109 1.00 98.44 128 LEU A CA 1
ATOM 1066 C C . LEU A 1 128 ? -13.129 2.385 6.758 1.00 98.44 128 LEU A C 1
ATOM 1068 O O . LEU A 1 128 ? -12.533 2.785 5.761 1.00 98.44 128 LEU A O 1
ATOM 1072 N N . ARG A 1 129 ? -14.061 1.424 6.708 1.00 98.06 129 ARG A N 1
ATOM 1073 C CA . ARG A 1 129 ? -14.440 0.719 5.466 1.00 98.06 129 ARG A CA 1
ATOM 1074 C C . ARG A 1 129 ? -15.118 1.631 4.450 1.00 98.06 129 ARG A C 1
ATOM 1076 O O . ARG A 1 129 ? -14.915 1.489 3.246 1.00 98.06 129 ARG A O 1
ATOM 1083 N N . GLU A 1 130 ? -15.894 2.596 4.931 1.00 97.69 130 GLU A N 1
ATOM 1084 C CA . GLU A 1 130 ? -16.614 3.538 4.072 1.00 97.69 130 GLU A CA 1
ATOM 1085 C C . GLU A 1 130 ? -15.758 4.759 3.687 1.00 97.69 130 GLU A C 1
ATOM 1087 O O . GLU A 1 130 ? -16.081 5.469 2.734 1.00 97.69 130 GLU A O 1
ATOM 1092 N N . LEU A 1 131 ? -14.625 4.991 4.365 1.00 98.12 131 LEU A N 1
ATOM 1093 C CA . LEU A 1 131 ? -13.843 6.226 4.253 1.00 98.12 131 LEU A CA 1
ATOM 1094 C C . LEU A 1 131 ? -13.436 6.567 2.814 1.00 98.12 131 LEU A C 1
ATOM 1096 O O . LEU A 1 131 ? -13.519 7.725 2.400 1.00 98.12 131 LEU A O 1
ATOM 1100 N N . LYS A 1 132 ? -13.028 5.560 2.028 1.00 97.62 132 LYS A N 1
ATOM 1101 C CA . LYS A 1 132 ? -12.640 5.734 0.617 1.00 97.62 132 LYS A CA 1
ATOM 1102 C C . LYS A 1 132 ? -13.746 6.405 -0.205 1.00 97.62 132 LYS A C 1
ATOM 1104 O O . LYS A 1 132 ? -13.444 7.152 -1.136 1.00 97.62 132 LYS A O 1
ATOM 1109 N N . GLN A 1 133 ? -15.013 6.141 0.109 1.00 97.50 133 GLN A N 1
ATOM 1110 C CA . GLN A 1 133 ? -16.157 6.665 -0.641 1.00 97.50 133 GLN A CA 1
ATOM 1111 C C . GLN A 1 133 ? -16.294 8.187 -0.499 1.00 97.50 133 GLN A C 1
ATOM 1113 O O . GLN A 1 133 ? -16.837 8.836 -1.391 1.00 97.50 133 GLN A O 1
ATOM 1118 N N . HIS A 1 134 ? -15.748 8.758 0.577 1.00 98.00 134 HIS A N 1
ATOM 1119 C CA . HIS A 1 134 ? -15.719 10.199 0.815 1.00 98.00 134 HIS A CA 1
ATOM 1120 C C . HIS A 1 134 ? -14.548 10.910 0.119 1.00 98.00 134 HIS A C 1
ATOM 1122 O O . HIS A 1 134 ? -14.562 12.134 0.010 1.00 98.00 134 HIS A O 1
ATOM 1128 N N . ALA A 1 135 ? -13.546 10.175 -0.374 1.00 97.88 135 ALA A N 1
ATOM 1129 C CA . ALA A 1 135 ? -12.409 10.761 -1.075 1.00 97.88 135 ALA A CA 1
ATOM 1130 C C . ALA A 1 135 ? -12.755 11.102 -2.531 1.00 97.88 135 ALA A C 1
ATOM 1132 O O . ALA A 1 135 ? -13.177 10.243 -3.312 1.00 97.88 135 ALA A O 1
ATOM 1133 N N . ALA A 1 136 ? -12.511 12.349 -2.934 1.00 98.12 136 ALA A N 1
ATOM 1134 C CA . ALA A 1 136 ? -12.639 12.783 -4.320 1.00 98.12 136 ALA A CA 1
ATOM 1135 C C . ALA A 1 136 ? -11.374 12.455 -5.125 1.00 98.12 136 ALA A C 1
ATOM 1137 O O . ALA A 1 136 ? -11.463 12.073 -6.297 1.00 98.12 136 ALA A O 1
ATOM 1138 N N . LEU A 1 137 ? -10.200 12.573 -4.501 1.00 98.31 137 LEU A N 1
ATOM 1139 C CA . LEU A 1 137 ? -8.910 12.473 -5.176 1.00 98.31 137 LEU A CA 1
ATOM 1140 C C . LEU A 1 137 ? -8.434 11.016 -5.313 1.00 98.31 137 LEU A C 1
ATOM 1142 O O . LEU A 1 137 ? -8.600 10.197 -4.409 1.00 98.31 137 LEU A O 1
ATOM 1146 N N . GLU A 1 138 ? -7.818 10.686 -6.452 1.00 98.31 138 GLU A N 1
ATOM 1147 C CA . GLU A 1 138 ? -7.319 9.333 -6.757 1.00 98.31 138 GLU A CA 1
ATOM 1148 C C . GLU A 1 138 ? -6.315 8.834 -5.711 1.00 98.31 138 GLU A C 1
ATOM 1150 O O . GLU A 1 138 ? -6.451 7.741 -5.169 1.00 98.31 138 GLU A O 1
ATOM 1155 N N . GLU A 1 139 ? -5.322 9.652 -5.391 1.00 97.56 139 GLU A N 1
ATOM 1156 C CA . GLU A 1 139 ? -4.255 9.318 -4.460 1.00 97.56 139 GLU A CA 1
ATOM 1157 C C . GLU A 1 139 ? -4.731 9.256 -3.005 1.00 97.56 139 GLU A C 1
ATOM 1159 O O . GLU A 1 139 ? -4.163 8.495 -2.216 1.00 97.56 139 GLU A O 1
ATOM 1164 N N . SER A 1 140 ? -5.790 10.001 -2.661 1.00 98.50 140 SER A N 1
ATOM 1165 C CA . SER A 1 140 ? -6.432 9.927 -1.348 1.00 98.50 140 SER A CA 1
ATOM 1166 C C . SER A 1 140 ? -7.135 8.595 -1.161 1.00 98.50 140 SER A C 1
ATOM 1168 O O . SER A 1 140 ? -6.965 7.969 -0.119 1.00 98.50 140 SER A O 1
ATOM 1170 N N . LYS A 1 141 ? -7.852 8.119 -2.188 1.00 98.69 141 LYS A N 1
ATOM 1171 C CA . LYS A 1 141 ? -8.501 6.801 -2.168 1.00 98.69 141 LYS A CA 1
ATOM 1172 C C . LYS A 1 141 ? -7.499 5.695 -1.847 1.00 98.69 141 LYS A C 1
ATOM 1174 O O . LYS A 1 141 ? -7.775 4.882 -0.973 1.00 98.69 141 LYS A O 1
ATOM 1179 N N . LEU A 1 142 ? -6.323 5.718 -2.480 1.00 98.44 142 LEU A N 1
ATOM 1180 C CA . LEU A 1 142 ? -5.277 4.720 -2.235 1.00 98.44 142 LEU A CA 1
ATOM 1181 C C . LEU A 1 142 ? -4.755 4.748 -0.792 1.00 98.44 142 LEU A C 1
ATOM 1183 O O . LEU A 1 142 ? -4.567 3.694 -0.192 1.00 98.44 142 LEU A O 1
ATOM 1187 N N . ILE A 1 143 ? -4.519 5.932 -0.215 1.00 98.44 143 ILE A N 1
ATOM 1188 C CA . ILE A 1 143 ? -4.048 6.037 1.178 1.00 98.44 143 ILE A CA 1
ATOM 1189 C C . ILE A 1 143 ? -5.138 5.598 2.159 1.00 98.44 143 ILE A C 1
ATOM 1191 O O . ILE A 1 143 ? -4.833 4.877 3.107 1.00 98.44 143 ILE A O 1
ATOM 1195 N N . CYS A 1 144 ? -6.392 5.996 1.926 1.00 98.75 144 CYS A N 1
ATOM 1196 C CA . CYS A 1 144 ? -7.526 5.555 2.735 1.00 98.75 144 CYS A CA 1
ATOM 1197 C C . CYS A 1 144 ? -7.646 4.027 2.731 1.00 98.75 144 CYS A C 1
ATOM 1199 O O . CYS A 1 144 ? -7.739 3.446 3.805 1.00 98.75 144 CYS A O 1
ATOM 1201 N N . GLU A 1 145 ? -7.556 3.379 1.565 1.00 98.31 145 GLU A N 1
ATOM 1202 C CA . GLU A 1 145 ? -7.586 1.911 1.457 1.00 98.31 145 GLU A CA 1
ATOM 1203 C C . GLU A 1 145 ? -6.407 1.241 2.161 1.00 98.31 145 GLU A C 1
ATOM 1205 O O . GLU A 1 145 ? -6.596 0.272 2.889 1.00 98.31 145 GLU A O 1
ATOM 1210 N N . MET A 1 146 ? -5.184 1.755 1.995 1.00 98.75 146 MET A N 1
ATOM 1211 C CA . MET A 1 146 ? -4.025 1.166 2.669 1.00 98.75 146 MET A CA 1
ATOM 1212 C C . MET A 1 146 ? -4.128 1.286 4.193 1.00 98.75 146 MET A C 1
ATOM 1214 O O . MET A 1 146 ? -3.778 0.344 4.896 1.00 98.75 146 MET A O 1
ATOM 1218 N N . ILE A 1 147 ? -4.605 2.418 4.723 1.00 98.81 147 ILE A N 1
ATOM 1219 C CA . ILE A 1 147 ? -4.802 2.587 6.171 1.00 98.81 147 ILE A CA 1
ATOM 1220 C C . ILE A 1 147 ? -5.962 1.718 6.665 1.00 98.81 147 ILE A C 1
ATOM 1222 O O . ILE A 1 147 ? -5.812 1.074 7.702 1.00 98.81 147 ILE A O 1
ATOM 1226 N N . GLU A 1 148 ? -7.077 1.660 5.929 1.00 98.69 148 GLU A N 1
ATOM 1227 C CA . GLU A 1 148 ? -8.181 0.738 6.212 1.00 98.69 148 GLU A CA 1
ATOM 1228 C C . GLU A 1 148 ? -7.639 -0.681 6.363 1.00 98.69 148 GLU A C 1
ATOM 1230 O O . GLU A 1 148 ? -7.835 -1.284 7.409 1.00 98.69 148 GLU A O 1
ATOM 1235 N N . ASP A 1 149 ? -6.898 -1.184 5.378 1.00 98.69 149 ASP A N 1
ATOM 1236 C CA . ASP A 1 149 ? -6.418 -2.562 5.366 1.00 98.69 149 ASP A CA 1
ATOM 1237 C C . ASP A 1 149 ? -5.298 -2.836 6.389 1.00 98.69 149 ASP A C 1
ATOM 1239 O O . ASP A 1 149 ? -5.121 -3.968 6.841 1.00 98.69 149 ASP A O 1
ATOM 1243 N N . ILE A 1 150 ? -4.520 -1.824 6.795 1.00 98.56 150 ILE A N 1
ATOM 1244 C CA . ILE A 1 150 ? -3.577 -1.984 7.915 1.00 98.56 150 ILE A CA 1
ATOM 1245 C C . ILE A 1 150 ? -4.348 -2.271 9.211 1.00 98.56 150 ILE A C 1
ATOM 1247 O O . ILE A 1 150 ? -3.931 -3.119 9.999 1.00 98.56 150 ILE A O 1
ATOM 1251 N N . ILE A 1 151 ? -5.483 -1.604 9.430 1.00 98.38 151 ILE A N 1
ATOM 1252 C CA . ILE A 1 151 ? -6.314 -1.795 10.625 1.00 98.38 151 ILE A CA 1
ATOM 1253 C C . ILE A 1 151 ? -7.241 -3.013 10.484 1.00 98.38 151 ILE A C 1
ATOM 1255 O O . ILE A 1 151 ? -7.395 -3.785 11.431 1.00 98.38 151 ILE A O 1
ATOM 1259 N N . LEU A 1 152 ? -7.811 -3.212 9.300 1.00 98.19 152 LEU A N 1
ATOM 1260 C CA . LEU A 1 152 ? -8.837 -4.190 8.944 1.00 98.19 152 LEU A CA 1
ATOM 1261 C C . LEU A 1 152 ? -8.341 -5.047 7.765 1.00 98.19 152 LEU A C 1
ATOM 1263 O O . LEU A 1 152 ? -8.830 -4.878 6.641 1.00 98.19 152 LEU A O 1
ATOM 1267 N N . PRO A 1 153 ? -7.378 -5.954 8.014 1.00 97.75 153 PRO A N 1
ATOM 1268 C CA . PRO A 1 153 ? -6.706 -6.720 6.974 1.00 97.75 153 PRO A CA 1
ATOM 1269 C C . PRO A 1 153 ? -7.668 -7.567 6.153 1.00 97.75 153 PRO A C 1
ATOM 1271 O O . PRO A 1 153 ? -8.614 -8.148 6.671 1.00 97.75 153 PRO A O 1
ATOM 1274 N N . LYS A 1 154 ? -7.396 -7.642 4.855 1.00 97.69 154 LYS A N 1
ATOM 1275 C CA . LYS A 1 154 ? -8.163 -8.439 3.905 1.00 97.69 154 LYS A CA 1
ATOM 1276 C C . LYS A 1 154 ? -7.603 -9.838 3.764 1.00 97.69 154 LYS A C 1
ATOM 1278 O O . LYS A 1 154 ? -6.407 -10.062 3.961 1.00 97.69 154 LYS A O 1
ATOM 1283 N N . THR A 1 155 ? -8.449 -10.764 3.342 1.00 96.38 155 THR A N 1
ATOM 1284 C CA . THR A 1 155 ? -8.009 -12.118 3.000 1.00 96.38 155 THR A CA 1
ATOM 1285 C C . THR A 1 155 ? -7.924 -12.333 1.490 1.00 96.38 155 THR A C 1
ATOM 1287 O O . THR A 1 155 ? -8.383 -11.519 0.676 1.00 96.38 155 THR A O 1
ATOM 1290 N N . PHE A 1 156 ? -7.304 -13.447 1.102 1.00 94.06 156 PHE A N 1
ATOM 1291 C CA . PHE A 1 156 ? -7.309 -13.897 -0.285 1.00 94.06 156 PHE A CA 1
ATOM 1292 C C . PHE A 1 156 ? -8.744 -14.134 -0.776 1.00 94.06 156 PHE A C 1
ATOM 1294 O O . PHE A 1 156 ? -9.100 -13.683 -1.860 1.00 94.06 156 PHE A O 1
ATOM 1301 N N . GLU A 1 157 ? -9.592 -14.759 0.041 1.00 96.44 157 GLU A N 1
ATOM 1302 C CA . GLU A 1 157 ? -10.981 -15.092 -0.294 1.00 96.44 157 GLU A CA 1
ATOM 1303 C C . GLU A 1 157 ? -11.829 -13.842 -0.560 1.00 96.44 157 GLU A C 1
ATOM 1305 O O . GLU A 1 157 ? -12.696 -13.855 -1.432 1.00 96.44 157 GLU A O 1
ATOM 1310 N N . GLU A 1 158 ? -11.569 -12.752 0.165 1.00 94.81 158 GLU A N 1
ATOM 1311 C CA . GLU A 1 158 ? -12.280 -11.483 -0.011 1.00 94.81 158 GLU A CA 1
ATOM 1312 C C . GLU A 1 158 ? -11.853 -10.727 -1.274 1.00 94.81 158 GLU A C 1
ATOM 1314 O O . GLU A 1 158 ? -12.657 -10.012 -1.875 1.00 94.81 158 GLU A O 1
ATOM 1319 N N . THR A 1 159 ? -10.578 -10.827 -1.656 1.00 96.62 159 THR A N 1
ATOM 1320 C CA . THR A 1 159 ? -9.973 -9.924 -2.650 1.00 96.62 159 THR A CA 1
ATOM 1321 C C . THR A 1 159 ? -9.640 -10.596 -3.973 1.00 96.62 159 THR A C 1
ATOM 1323 O O . THR A 1 159 ? -9.569 -9.914 -4.996 1.00 96.62 159 THR A O 1
ATOM 1326 N N . ASN A 1 160 ? -9.427 -11.913 -3.964 1.00 95.50 160 ASN A N 1
ATOM 1327 C CA . ASN A 1 160 ? -8.916 -12.701 -5.083 1.00 95.50 160 ASN A CA 1
ATOM 1328 C C . ASN A 1 160 ? -7.618 -12.119 -5.691 1.00 95.50 160 ASN A C 1
ATOM 1330 O O . ASN A 1 160 ? -7.364 -12.236 -6.892 1.00 95.50 160 ASN A O 1
ATOM 1334 N N . LEU A 1 161 ? -6.817 -11.427 -4.873 1.00 97.19 161 LEU A N 1
ATOM 1335 C CA . LEU A 1 161 ? -5.528 -10.862 -5.264 1.00 97.19 161 LEU A CA 1
ATOM 1336 C C . LEU A 1 161 ? -4.401 -11.839 -4.950 1.00 97.19 161 LEU A C 1
ATOM 1338 O O . LEU A 1 161 ? -4.458 -12.567 -3.965 1.00 97.19 161 LEU A O 1
ATOM 1342 N N . VAL A 1 162 ? -3.331 -11.792 -5.741 1.00 96.44 162 VAL A N 1
ATOM 1343 C CA . VAL A 1 162 ? -2.135 -12.592 -5.464 1.00 96.44 162 VAL A CA 1
ATOM 1344 C C . VAL A 1 162 ? -1.541 -12.194 -4.114 1.00 96.44 162 VAL A C 1
ATOM 1346 O O . VAL A 1 162 ? -1.205 -11.025 -3.903 1.00 96.44 162 VAL A O 1
ATOM 1349 N N . GLN A 1 163 ? -1.408 -13.173 -3.216 1.00 96.62 163 GLN A N 1
ATOM 1350 C CA . GLN A 1 163 ? -0.853 -12.982 -1.883 1.00 96.62 163 GLN A CA 1
ATOM 1351 C C . GLN A 1 163 ? 0.666 -13.162 -1.893 1.00 96.62 163 GLN A C 1
ATOM 1353 O O . GLN A 1 163 ? 1.182 -14.204 -2.289 1.00 96.62 163 GLN A O 1
ATOM 1358 N N . LEU A 1 164 ? 1.385 -12.136 -1.443 1.00 96.69 164 LEU A N 1
ATOM 1359 C CA . LEU A 1 164 ? 2.843 -12.123 -1.414 1.00 96.69 164 LEU A CA 1
ATOM 1360 C C . LEU A 1 164 ? 3.383 -12.673 -0.096 1.00 96.69 164 LEU A C 1
ATOM 1362 O O . LEU A 1 164 ? 2.937 -12.279 0.986 1.00 96.69 164 LEU A O 1
ATOM 1366 N N . ALA A 1 165 ? 4.424 -13.500 -0.191 1.00 94.62 165 ALA A N 1
ATOM 1367 C CA . ALA A 1 165 ? 5.304 -13.774 0.936 1.00 94.62 165 ALA A CA 1
ATOM 1368 C C . ALA A 1 165 ? 6.102 -12.509 1.291 1.00 94.62 165 ALA A C 1
ATOM 1370 O O . ALA A 1 165 ? 6.563 -11.784 0.408 1.00 94.62 165 ALA A O 1
ATOM 1371 N N . THR A 1 166 ? 6.268 -12.231 2.584 1.00 94.06 166 THR A N 1
ATOM 1372 C CA . THR A 1 166 ? 7.015 -11.058 3.061 1.00 94.06 166 THR A CA 1
ATOM 1373 C C . THR A 1 166 ? 8.422 -11.460 3.481 1.00 94.06 166 THR A C 1
ATOM 1375 O O . THR A 1 166 ? 8.590 -12.474 4.154 1.00 94.06 166 THR A O 1
ATOM 1378 N N . LEU A 1 167 ? 9.427 -10.656 3.129 1.00 93.62 167 LEU A N 1
ATOM 1379 C CA . LEU A 1 167 ? 10.788 -10.851 3.636 1.00 93.62 167 LEU A CA 1
ATOM 1380 C C . LEU A 1 167 ? 10.856 -10.575 5.144 1.00 93.62 167 LEU A C 1
ATOM 1382 O O . LEU A 1 167 ? 10.270 -9.612 5.636 1.00 93.62 167 LEU A O 1
ATOM 1386 N N . HIS A 1 168 ? 11.620 -11.391 5.873 1.00 86.56 168 HIS A N 1
ATOM 1387 C CA . HIS A 1 168 ? 11.799 -11.231 7.321 1.00 86.56 168 HIS A CA 1
ATOM 1388 C C . HIS A 1 168 ? 12.572 -9.964 7.695 1.00 86.56 168 HIS A C 1
ATOM 1390 O O . HIS A 1 168 ? 12.312 -9.356 8.732 1.00 86.56 168 HIS A O 1
ATOM 1396 N N . GLU A 1 169 ? 13.518 -9.562 6.849 1.00 86.12 169 GLU A N 1
ATOM 1397 C CA . GLU A 1 169 ? 14.335 -8.375 7.052 1.00 86.12 169 GLU A CA 1
ATOM 1398 C C . GLU A 1 169 ? 14.247 -7.452 5.846 1.00 86.12 169 GLU A C 1
ATOM 1400 O O . GLU A 1 169 ? 14.129 -7.890 4.700 1.00 86.12 169 GLU A O 1
ATOM 1405 N N . LYS A 1 170 ? 14.347 -6.149 6.114 1.00 87.00 170 LYS A N 1
ATOM 1406 C CA . LYS A 1 170 ? 14.405 -5.136 5.069 1.00 87.00 170 LYS A CA 1
ATOM 1407 C C . LYS A 1 170 ? 15.681 -5.324 4.241 1.00 87.00 170 LYS A C 1
ATOM 1409 O O . LYS A 1 170 ? 16.771 -5.142 4.795 1.00 87.00 170 LYS A O 1
ATOM 1414 N N . PRO A 1 171 ? 15.580 -5.561 2.921 1.00 82.81 171 PRO A N 1
ATOM 1415 C CA . PRO A 1 171 ? 16.761 -5.648 2.075 1.00 82.81 171 PRO A CA 1
ATOM 1416 C C . PRO A 1 171 ? 17.572 -4.352 2.098 1.00 82.81 171 PRO A C 1
ATOM 1418 O O . PRO A 1 171 ? 17.029 -3.247 2.240 1.00 82.81 171 PRO A O 1
ATOM 1421 N N . LYS A 1 172 ? 18.889 -4.473 1.911 1.00 75.69 172 LYS A N 1
ATOM 1422 C CA . LYS A 1 172 ? 19.799 -3.325 1.789 1.00 75.69 172 LYS A CA 1
ATOM 1423 C C . LYS A 1 172 ? 19.638 -2.658 0.422 1.00 75.69 172 LYS A C 1
ATOM 1425 O O . LYS A 1 172 ? 20.513 -2.753 -0.430 1.00 75.69 172 LYS A O 1
ATOM 1430 N N . VAL A 1 173 ? 18.524 -1.965 0.222 1.00 70.38 173 VAL A N 1
ATOM 1431 C CA . VAL A 1 173 ? 18.282 -1.162 -0.980 1.00 70.38 173 VAL A CA 1
ATOM 1432 C C . VAL A 1 173 ? 18.652 0.299 -0.758 1.00 70.38 173 VAL A C 1
ATOM 1434 O O . VAL A 1 173 ? 18.357 0.893 0.287 1.00 70.38 173 VAL A O 1
ATOM 1437 N N . GLY A 1 174 ? 19.306 0.888 -1.757 1.00 63.44 174 GLY A N 1
ATOM 1438 C CA . GLY A 1 174 ? 19.580 2.314 -1.801 1.00 63.44 174 GLY A CA 1
ATOM 1439 C C . GLY A 1 174 ? 18.292 3.139 -1.857 1.00 63.44 174 GLY A C 1
ATOM 1440 O O . GLY A 1 174 ? 17.210 2.675 -2.214 1.00 63.44 174 GLY A O 1
ATOM 1441 N N . SER A 1 175 ? 18.387 4.416 -1.487 1.00 59.31 175 SER A N 1
ATOM 1442 C CA . SER A 1 175 ? 17.259 5.353 -1.558 1.00 59.31 175 SER A CA 1
ATOM 1443 C C . SER A 1 175 ? 17.127 5.997 -2.944 1.00 59.31 175 SER A C 1
ATOM 1445 O O . SER A 1 175 ? 16.689 7.142 -3.018 1.00 59.31 175 SER A O 1
ATOM 1447 N N . CYS A 1 176 ? 17.601 5.343 -4.013 1.00 62.44 176 CYS A N 1
ATOM 1448 C CA . CYS A 1 176 ? 17.883 6.008 -5.282 1.00 62.44 176 CYS A CA 1
ATOM 1449 C C . CYS A 1 176 ? 16.610 6.637 -5.888 1.00 62.44 176 CYS A C 1
ATOM 1451 O O . CYS A 1 176 ? 15.706 5.904 -6.305 1.00 62.44 176 CYS A O 1
ATOM 1453 N N . PRO A 1 177 ? 16.520 7.981 -5.993 1.00 62.81 177 PRO A N 1
ATOM 1454 C CA . PRO A 1 177 ? 15.365 8.643 -6.605 1.00 62.81 177 PRO A CA 1
ATOM 1455 C C . PRO A 1 177 ? 15.237 8.291 -8.097 1.00 62.81 177 PRO A C 1
ATOM 1457 O O . PRO A 1 177 ? 14.154 8.379 -8.669 1.00 62.81 177 PRO A O 1
ATOM 1460 N N . MET A 1 178 ? 16.319 7.800 -8.717 1.00 71.81 178 MET A N 1
ATOM 1461 C CA . MET A 1 178 ? 16.341 7.370 -10.114 1.00 71.81 178 MET A CA 1
ATOM 1462 C C . MET A 1 178 ? 15.807 5.955 -10.354 1.00 71.81 178 MET A C 1
ATOM 1464 O O . MET A 1 178 ? 15.728 5.553 -11.513 1.00 71.81 178 MET A O 1
ATOM 1468 N N . ALA A 1 179 ? 15.434 5.191 -9.319 1.00 75.56 179 ALA A N 1
ATOM 1469 C CA . ALA A 1 179 ? 14.891 3.843 -9.516 1.00 75.56 179 ALA A CA 1
ATOM 1470 C C . ALA A 1 179 ? 13.678 3.855 -10.468 1.00 75.56 179 ALA A C 1
ATOM 1472 O O . ALA A 1 179 ? 13.588 3.027 -11.372 1.00 75.56 179 ALA A O 1
ATOM 1473 N N . GLU A 1 180 ? 12.812 4.865 -10.333 1.00 88.31 180 GLU A N 1
ATOM 1474 C CA . GLU A 1 180 ? 11.654 5.078 -11.208 1.00 88.31 180 GLU A CA 1
ATOM 1475 C C . GLU A 1 180 ? 12.052 5.426 -12.652 1.00 88.31 180 GLU A C 1
ATOM 1477 O O . GLU A 1 180 ? 11.345 5.042 -13.578 1.00 88.31 180 GLU A O 1
ATOM 1482 N N . ASN A 1 181 ? 13.207 6.067 -12.886 1.00 89.69 181 ASN A N 1
ATOM 1483 C CA . ASN A 1 181 ? 13.667 6.402 -14.240 1.00 89.69 181 ASN A CA 1
ATOM 1484 C C . ASN A 1 181 ? 13.860 5.155 -15.108 1.00 89.69 181 ASN A C 1
ATOM 1486 O O . ASN A 1 181 ? 13.611 5.186 -16.309 1.00 89.69 181 ASN A O 1
ATOM 1490 N N . PHE A 1 182 ? 14.320 4.053 -14.518 1.00 91.69 182 PHE A N 1
ATOM 1491 C CA . PHE A 1 182 ? 14.525 2.819 -15.268 1.00 91.69 182 PHE A CA 1
ATOM 1492 C C . P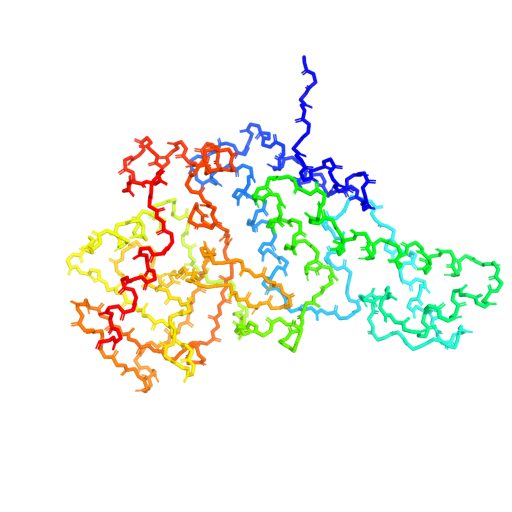HE A 1 182 ? 13.199 2.193 -15.679 1.00 91.69 182 PHE A C 1
ATOM 1494 O O . PHE A 1 182 ? 13.051 1.855 -16.846 1.00 91.69 182 PHE A O 1
ATOM 1501 N N . PHE A 1 183 ? 12.212 2.140 -14.783 1.00 94.81 183 PHE A N 1
ATOM 1502 C CA . PHE A 1 183 ? 10.861 1.705 -15.146 1.00 94.81 183 PHE A CA 1
ATOM 1503 C C . PHE A 1 183 ? 10.252 2.613 -16.220 1.00 94.81 183 PHE A C 1
ATOM 1505 O O . PHE A 1 183 ? 9.730 2.125 -17.215 1.00 94.81 183 PHE A O 1
ATOM 1512 N N . LEU A 1 184 ? 10.419 3.931 -16.099 1.00 95.56 184 LEU A N 1
ATOM 1513 C CA . LEU A 1 184 ? 9.991 4.870 -17.133 1.00 95.56 184 LEU A CA 1
ATOM 1514 C C . LEU A 1 184 ? 10.668 4.607 -18.488 1.00 95.56 184 LEU A C 1
ATOM 1516 O O . LEU A 1 184 ? 10.005 4.649 -19.512 1.00 95.56 184 LEU A O 1
ATOM 1520 N N . LYS A 1 185 ? 11.966 4.295 -18.529 1.00 95.06 185 LYS A N 1
ATOM 1521 C CA . LYS A 1 185 ? 12.662 3.960 -19.783 1.00 95.06 185 LYS A CA 1
ATOM 1522 C C . LYS A 1 185 ? 12.229 2.608 -20.356 1.00 95.06 185 LYS A C 1
ATOM 1524 O O . LYS A 1 185 ? 12.022 2.506 -21.565 1.00 95.06 185 LYS A O 1
ATOM 1529 N N . ILE A 1 186 ? 12.063 1.596 -19.503 1.00 95.75 186 ILE A N 1
ATOM 1530 C CA . ILE A 1 186 ? 11.594 0.256 -19.886 1.00 95.75 186 ILE A CA 1
ATOM 1531 C C . ILE A 1 186 ? 10.208 0.353 -20.531 1.00 95.75 186 ILE A C 1
ATOM 1533 O O . ILE A 1 186 ? 10.012 -0.224 -21.593 1.00 95.75 186 ILE A O 1
ATOM 1537 N N . ALA A 1 187 ? 9.306 1.173 -19.980 1.00 97.06 187 ALA A N 1
ATOM 1538 C CA . ALA A 1 187 ? 7.976 1.444 -20.539 1.00 97.06 187 ALA A CA 1
ATOM 1539 C C . ALA A 1 187 ? 7.998 2.010 -21.976 1.00 97.06 187 ALA A C 1
ATOM 1541 O O . ALA A 1 187 ? 6.991 1.996 -22.674 1.00 97.06 187 ALA A O 1
ATOM 1542 N N . HIS A 1 188 ? 9.141 2.528 -22.428 1.00 96.62 188 HIS A N 1
ATOM 1543 C CA . HIS A 1 188 ? 9.348 3.031 -23.788 1.00 96.62 188 HIS A CA 1
ATOM 1544 C C . HIS A 1 188 ? 10.387 2.207 -24.552 1.00 96.62 188 HIS A C 1
ATOM 1546 O O . HIS A 1 188 ? 11.065 2.728 -25.438 1.00 96.62 188 HIS A O 1
ATOM 1552 N N . HIS A 1 189 ? 10.539 0.929 -24.193 1.00 95.00 189 HIS A N 1
ATOM 1553 C CA . HIS A 1 189 ? 11.440 -0.024 -24.845 1.00 95.00 189 HIS A CA 1
ATOM 1554 C C . HIS A 1 189 ? 12.919 0.407 -24.839 1.00 95.00 189 HIS A C 1
ATOM 1556 O O . HIS A 1 189 ? 13.709 -0.015 -25.686 1.00 95.00 189 HIS A O 1
ATOM 1562 N N . ARG A 1 190 ? 13.324 1.250 -23.877 1.00 93.00 190 ARG A N 1
ATOM 1563 C CA . ARG A 1 190 ? 14.707 1.723 -23.725 1.00 93.00 190 ARG A CA 1
ATOM 1564 C C . ARG A 1 190 ? 15.398 1.033 -22.556 1.00 93.00 190 ARG A C 1
ATOM 1566 O O . ARG A 1 190 ? 15.414 1.541 -21.439 1.00 93.00 190 ARG A O 1
ATOM 1573 N N . ILE A 1 191 ? 16.026 -0.102 -22.830 1.00 88.06 191 ILE A N 1
ATOM 1574 C CA . ILE A 1 191 ? 16.815 -0.847 -21.842 1.00 88.06 191 ILE A CA 1
ATOM 1575 C C . ILE A 1 191 ? 18.304 -0.535 -22.036 1.00 88.06 191 ILE A C 1
ATOM 1577 O O . ILE A 1 191 ? 18.771 -0.347 -23.160 1.00 88.06 191 ILE A O 1
ATOM 1581 N N . LEU A 1 192 ? 19.056 -0.422 -20.935 1.00 85.50 192 LEU A N 1
ATOM 1582 C CA . LEU A 1 192 ? 20.512 -0.267 -21.006 1.00 85.50 192 LEU A CA 1
ATOM 1583 C C . LEU A 1 192 ? 21.153 -1.522 -21.618 1.00 85.50 192 LEU A C 1
ATOM 1585 O O . LEU A 1 192 ? 20.642 -2.620 -21.455 1.00 85.50 192 LEU A O 1
ATOM 1589 N N . ARG A 1 193 ? 22.313 -1.382 -22.271 1.00 84.94 193 ARG A N 1
ATOM 1590 C CA . ARG A 1 193 ? 22.998 -2.498 -22.959 1.00 84.94 193 ARG A CA 1
ATOM 1591 C C . ARG A 1 193 ? 23.247 -3.728 -22.066 1.00 84.94 193 ARG A C 1
ATOM 1593 O O . ARG A 1 193 ? 23.118 -4.864 -22.526 1.00 84.94 193 ARG A O 1
ATOM 1600 N N . GLU A 1 194 ? 23.582 -3.493 -20.800 1.00 87.25 194 GLU A N 1
ATOM 1601 C CA . GLU A 1 194 ? 23.782 -4.542 -19.786 1.00 87.25 194 GLU A CA 1
ATOM 1602 C C . GLU A 1 194 ? 22.589 -4.710 -18.837 1.00 87.25 194 GLU A C 1
ATOM 1604 O O . GLU A 1 194 ? 22.652 -5.503 -17.904 1.00 87.25 194 GLU A O 1
ATOM 1609 N N . GLY A 1 195 ? 21.501 -3.972 -19.073 1.00 91.56 195 GLY A N 1
ATOM 1610 C CA . GLY A 1 195 ? 20.276 -4.093 -18.298 1.00 91.56 195 GLY A CA 1
ATOM 1611 C C . GLY A 1 195 ? 19.540 -5.387 -18.625 1.00 91.56 195 GLY A C 1
ATOM 1612 O O . GLY A 1 195 ? 19.433 -5.779 -19.789 1.00 91.56 195 GLY A O 1
ATOM 1613 N N . GLU A 1 196 ? 19.001 -6.019 -17.591 1.00 94.50 196 GLU A N 1
ATOM 1614 C CA . GLU A 1 196 ? 18.118 -7.177 -17.712 1.00 94.50 196 GLU A CA 1
ATOM 1615 C C . GLU A 1 196 ? 16.791 -6.859 -17.029 1.00 94.50 196 GLU A C 1
ATOM 1617 O O . GLU A 1 196 ? 16.737 -6.050 -16.094 1.00 94.50 196 GLU A O 1
ATOM 1622 N N . ILE A 1 197 ? 15.721 -7.490 -17.498 1.00 95.94 197 ILE A N 1
ATOM 1623 C CA . ILE A 1 197 ? 14.426 -7.430 -16.829 1.00 95.94 197 ILE A CA 1
ATOM 1624 C C . ILE A 1 197 ? 13.967 -8.841 -16.512 1.00 95.94 197 ILE A C 1
ATOM 1626 O O . ILE A 1 197 ? 14.076 -9.721 -17.358 1.00 95.94 197 ILE A O 1
ATOM 1630 N N . ASN A 1 198 ? 13.438 -9.062 -15.318 1.00 96.88 198 ASN A N 1
ATOM 1631 C CA . ASN A 1 198 ? 12.718 -10.298 -15.037 1.00 96.88 198 ASN A CA 1
ATOM 1632 C C . ASN A 1 198 ? 11.229 -10.007 -14.935 1.00 96.88 198 ASN A C 1
ATOM 1634 O O . ASN A 1 198 ? 10.834 -8.949 -14.441 1.00 96.88 198 ASN A O 1
ATOM 1638 N N . ILE A 1 199 ? 10.414 -10.949 -15.397 1.00 98.25 199 ILE A N 1
ATOM 1639 C CA . ILE A 1 199 ? 8.960 -10.879 -15.298 1.00 98.25 199 ILE A CA 1
ATOM 1640 C C . ILE A 1 199 ? 8.508 -11.955 -14.321 1.00 98.25 199 ILE A C 1
ATOM 1642 O O . ILE A 1 199 ? 8.752 -13.137 -14.558 1.00 98.25 199 ILE A O 1
ATOM 1646 N N . PHE A 1 200 ? 7.856 -11.556 -13.230 1.00 98.06 200 PHE A N 1
ATOM 1647 C CA . PHE A 1 200 ? 7.245 -12.519 -12.315 1.00 98.06 200 PHE A CA 1
ATOM 1648 C C . PHE A 1 200 ? 5.785 -12.705 -12.698 1.00 98.06 200 PHE A C 1
ATOM 1650 O O . PHE A 1 200 ? 5.058 -11.716 -12.825 1.00 98.06 200 PHE A O 1
ATOM 1657 N N . VAL A 1 201 ? 5.369 -13.952 -12.895 1.00 98.06 201 VAL A N 1
ATOM 1658 C CA . VAL A 1 201 ? 4.038 -14.309 -13.398 1.00 98.06 201 VAL A CA 1
ATOM 1659 C C . VAL A 1 201 ? 3.271 -15.167 -12.404 1.00 98.06 201 VAL A C 1
ATOM 1661 O O . VAL A 1 201 ? 3.884 -15.870 -11.602 1.00 98.06 201 VAL A O 1
ATOM 1664 N N . ASP A 1 202 ? 1.941 -15.101 -12.467 1.00 95.81 202 ASP A N 1
ATOM 1665 C CA . ASP A 1 202 ? 1.070 -16.058 -11.780 1.00 95.81 202 ASP A CA 1
ATOM 1666 C C . ASP A 1 202 ? 0.988 -17.406 -12.513 1.00 95.81 202 ASP A C 1
ATOM 1668 O O . ASP A 1 202 ? 1.580 -17.621 -13.571 1.00 95.81 202 ASP A O 1
ATOM 1672 N N . ASP A 1 203 ? 0.214 -18.317 -11.936 1.00 93.12 203 ASP A N 1
ATOM 1673 C CA . ASP A 1 203 ? -0.091 -19.653 -12.440 1.00 93.12 203 ASP A CA 1
ATOM 1674 C C . ASP A 1 203 ? -0.833 -19.661 -13.792 1.00 93.12 203 ASP A C 1
ATOM 1676 O O . ASP A 1 203 ? -0.852 -20.683 -14.478 1.00 93.12 203 ASP A O 1
ATOM 1680 N N . GLN A 1 204 ? -1.399 -18.528 -14.227 1.00 94.12 204 GLN A N 1
ATOM 1681 C CA . GLN A 1 204 ? -1.953 -18.345 -15.574 1.00 94.12 204 GLN A CA 1
ATOM 1682 C C . GLN A 1 204 ? -1.022 -17.556 -16.512 1.00 94.12 204 GLN A C 1
ATOM 1684 O O . GLN A 1 204 ? -1.476 -17.064 -17.547 1.00 94.12 204 GLN A O 1
ATOM 1689 N N . ASN A 1 205 ? 0.270 -17.443 -16.184 1.00 94.31 205 ASN A N 1
ATOM 1690 C CA . ASN A 1 205 ? 1.273 -16.673 -16.928 1.00 94.31 205 ASN A CA 1
ATOM 1691 C C . ASN A 1 205 ? 0.935 -15.181 -17.083 1.00 94.31 205 ASN A C 1
ATOM 1693 O O . ASN A 1 205 ? 1.395 -14.529 -18.021 1.00 94.31 205 ASN A O 1
ATOM 1697 N N . ARG A 1 206 ? 0.134 -14.605 -16.182 1.00 96.31 206 ARG A N 1
ATOM 1698 C CA . ARG A 1 206 ? -0.163 -13.169 -16.220 1.00 96.31 206 ARG A CA 1
ATOM 1699 C C . ARG A 1 206 ? 0.941 -12.418 -15.468 1.00 96.31 206 ARG A C 1
ATOM 1701 O O . ARG A 1 206 ? 1.244 -12.790 -14.332 1.00 96.31 206 ARG A O 1
ATOM 1708 N N . PRO A 1 207 ? 1.521 -11.346 -16.040 1.00 98.00 207 PRO A N 1
ATOM 1709 C CA . PRO A 1 207 ? 2.534 -10.548 -15.356 1.00 98.00 207 PRO A CA 1
ATOM 1710 C C . PRO A 1 207 ? 2.015 -9.942 -14.047 1.00 98.00 207 PRO A C 1
ATOM 1712 O O . PRO A 1 207 ? 0.994 -9.250 -14.026 1.00 98.00 207 PRO A O 1
ATOM 1715 N N . ILE A 1 208 ? 2.756 -10.157 -12.962 1.00 98.31 208 ILE A N 1
ATOM 1716 C CA . ILE A 1 208 ? 2.517 -9.551 -11.646 1.00 98.31 208 ILE A CA 1
ATOM 1717 C C . ILE A 1 208 ? 3.569 -8.489 -11.352 1.00 98.31 208 ILE A C 1
ATOM 1719 O O . ILE A 1 208 ? 3.221 -7.411 -10.876 1.00 98.31 208 ILE A O 1
ATOM 1723 N N . PHE A 1 209 ? 4.839 -8.763 -11.657 1.00 98.56 209 PHE A N 1
ATOM 1724 C CA . PHE A 1 209 ? 5.941 -7.833 -11.422 1.00 98.56 209 PHE A CA 1
ATOM 1725 C C . PHE A 1 209 ? 6.869 -7.733 -12.622 1.00 98.56 209 PHE A C 1
ATOM 1727 O O . PHE A 1 209 ? 7.077 -8.703 -13.350 1.00 98.56 209 PHE A O 1
ATOM 1734 N N . LEU A 1 210 ? 7.486 -6.562 -12.751 1.00 97.75 210 LEU A N 1
ATOM 1735 C CA . LEU A 1 210 ? 8.675 -6.360 -13.565 1.00 97.75 210 LEU A CA 1
ATOM 1736 C C . LEU A 1 210 ? 9.827 -5.956 -12.649 1.00 97.75 210 LEU A C 1
ATOM 1738 O O . LEU A 1 210 ? 9.770 -4.928 -11.971 1.00 97.75 210 LEU A O 1
ATOM 1742 N N . GLU A 1 211 ? 10.878 -6.761 -12.628 1.00 96.00 211 GLU A N 1
ATOM 1743 C CA . GLU A 1 211 ? 12.126 -6.476 -11.929 1.00 96.00 211 GLU A CA 1
ATOM 1744 C C . GLU A 1 211 ? 13.146 -5.882 -12.895 1.00 96.00 211 GLU A C 1
ATOM 1746 O O . GLU A 1 211 ? 13.267 -6.325 -14.037 1.00 96.00 211 GLU A O 1
ATOM 1751 N N . LYS A 1 212 ? 13.914 -4.897 -12.423 1.00 92.00 212 LYS A N 1
ATOM 1752 C CA . LYS A 1 212 ? 15.081 -4.381 -13.142 1.00 92.00 212 LYS A CA 1
ATOM 1753 C C . LYS A 1 212 ? 16.373 -4.910 -12.513 1.00 92.00 212 LYS A C 1
ATOM 1755 O O . LYS A 1 212 ? 16.567 -4.821 -11.300 1.00 92.00 212 LYS A O 1
ATOM 1760 N N . LEU A 1 213 ? 17.298 -5.367 -13.348 1.00 89.94 213 LEU A N 1
ATOM 1761 C CA . LEU A 1 213 ? 18.642 -5.782 -12.948 1.00 89.94 213 LEU A CA 1
ATOM 1762 C C . LEU A 1 213 ? 19.698 -5.000 -13.732 1.00 89.94 213 LEU A C 1
ATOM 1764 O O . LEU A 1 213 ? 19.474 -4.603 -14.878 1.00 89.94 213 LEU A O 1
ATOM 1768 N N . ASN A 1 214 ? 20.853 -4.771 -13.103 1.00 84.88 214 ASN A N 1
ATOM 1769 C CA . ASN A 1 214 ? 22.005 -4.056 -13.669 1.00 84.88 214 ASN A CA 1
ATOM 1770 C C . ASN A 1 214 ? 21.670 -2.624 -14.130 1.00 84.88 214 ASN A C 1
ATOM 1772 O O . ASN A 1 214 ? 22.223 -2.091 -15.092 1.00 84.88 214 ASN A O 1
ATOM 1776 N N . MET A 1 215 ? 20.728 -1.991 -13.431 1.00 77.12 215 MET A N 1
ATOM 1777 C CA . MET A 1 215 ? 20.170 -0.677 -13.748 1.00 77.12 215 MET A CA 1
ATOM 1778 C C . MET A 1 215 ? 19.959 0.115 -12.447 1.00 77.12 215 MET A C 1
ATOM 1780 O O . MET A 1 215 ? 18.830 0.360 -12.016 1.00 77.12 215 MET A O 1
ATOM 1784 N N . GLY A 1 216 ? 21.058 0.460 -11.767 1.00 73.19 216 GLY A N 1
ATOM 1785 C CA . GLY A 1 216 ? 21.050 1.066 -10.427 1.00 73.19 216 GLY A CA 1
ATOM 1786 C C . GLY A 1 216 ? 21.020 0.011 -9.316 1.00 73.19 216 GLY A C 1
ATOM 1787 O O . GLY A 1 216 ? 21.694 -1.005 -9.440 1.00 73.19 216 GLY A O 1
ATOM 1788 N N . ASP A 1 217 ? 20.241 0.241 -8.252 1.00 67.81 217 ASP A N 1
ATOM 1789 C CA . ASP A 1 217 ? 20.043 -0.758 -7.190 1.00 67.81 217 ASP A CA 1
ATOM 1790 C C . ASP A 1 217 ? 19.400 -2.026 -7.774 1.00 67.81 217 ASP A C 1
ATOM 1792 O O . ASP A 1 217 ? 18.310 -1.961 -8.362 1.00 67.81 217 ASP A O 1
ATOM 1796 N N . ASN A 1 218 ? 20.077 -3.163 -7.633 1.00 70.12 218 ASN A N 1
ATOM 1797 C CA . ASN A 1 218 ? 19.540 -4.463 -8.026 1.00 70.12 218 ASN A CA 1
ATOM 1798 C C . ASN A 1 218 ? 18.405 -4.879 -7.076 1.00 70.12 218 ASN A C 1
ATOM 1800 O O . ASN A 1 218 ? 18.300 -4.366 -5.962 1.00 70.12 218 ASN A O 1
ATOM 1804 N N . HIS A 1 219 ? 17.554 -5.795 -7.537 1.00 75.56 219 HIS A N 1
ATOM 1805 C CA . HIS A 1 219 ? 16.463 -6.395 -6.759 1.00 75.56 219 HIS A CA 1
ATOM 1806 C C . HIS A 1 219 ? 15.282 -5.481 -6.420 1.00 75.56 219 HIS A C 1
ATOM 1808 O O . HIS A 1 219 ? 14.554 -5.728 -5.462 1.00 75.56 219 HIS A O 1
ATOM 1814 N N . SER A 1 220 ? 15.060 -4.425 -7.208 1.00 89.31 220 SER A N 1
ATOM 1815 C CA . SER A 1 220 ? 13.813 -3.657 -7.130 1.00 89.31 220 SER A CA 1
ATOM 1816 C C . SER A 1 220 ? 12.874 -4.046 -8.263 1.00 89.31 220 SER A C 1
ATOM 1818 O O . SER A 1 220 ? 13.275 -4.119 -9.429 1.00 89.31 220 SER A O 1
ATOM 1820 N N . CYS A 1 221 ? 11.607 -4.251 -7.922 1.00 94.69 221 CYS A N 1
ATOM 1821 C CA . CYS A 1 221 ? 10.551 -4.552 -8.876 1.00 94.69 221 CYS A CA 1
ATOM 1822 C C . CYS A 1 221 ? 9.337 -3.647 -8.665 1.00 94.69 221 CYS A C 1
ATOM 1824 O O . CYS A 1 221 ? 9.136 -3.072 -7.593 1.00 94.69 221 CYS A O 1
ATOM 1826 N N . ILE A 1 222 ? 8.553 -3.486 -9.725 1.00 97.31 222 ILE A N 1
ATOM 1827 C CA . ILE A 1 222 ? 7.297 -2.741 -9.720 1.00 97.31 222 ILE A CA 1
ATOM 1828 C C . ILE A 1 222 ? 6.143 -3.712 -9.937 1.00 97.31 222 ILE A C 1
ATOM 1830 O O . ILE A 1 222 ? 6.219 -4.565 -10.825 1.00 97.31 222 ILE A O 1
ATOM 1834 N N . SER A 1 223 ? 5.083 -3.597 -9.135 1.00 98.62 223 SER A N 1
ATOM 1835 C CA . SER A 1 223 ? 3.865 -4.368 -9.375 1.00 98.62 223 SER A CA 1
ATOM 1836 C C . SER A 1 223 ? 3.162 -3.854 -10.629 1.00 98.62 223 SER A C 1
ATOM 1838 O O . SER A 1 223 ? 2.969 -2.656 -10.828 1.00 98.62 223 SER A O 1
ATOM 1840 N N . LEU A 1 224 ? 2.769 -4.775 -11.492 1.00 98.69 224 LEU A N 1
ATOM 1841 C CA . LEU A 1 224 ? 2.015 -4.522 -12.714 1.00 98.69 224 LEU A CA 1
ATOM 1842 C C . LEU A 1 224 ? 0.507 -4.647 -12.477 1.00 98.69 224 LEU A C 1
ATOM 1844 O O . LEU A 1 224 ? -0.294 -4.187 -13.284 1.00 98.69 224 LEU A O 1
ATOM 1848 N N . ARG A 1 225 ? 0.110 -5.246 -11.351 1.00 98.00 225 ARG A N 1
ATOM 1849 C CA . ARG A 1 225 ? -1.280 -5.449 -10.931 1.00 98.00 225 ARG A CA 1
ATOM 1850 C C . ARG A 1 225 ? -1.402 -5.221 -9.419 1.00 98.00 225 ARG A C 1
ATOM 1852 O O . ARG A 1 225 ? -0.376 -5.196 -8.735 1.00 98.00 225 ARG A O 1
ATOM 1859 N N . PRO A 1 226 ? -2.621 -5.030 -8.884 1.00 98.38 226 PRO A N 1
ATOM 1860 C CA . PRO A 1 226 ? -2.822 -5.022 -7.443 1.00 98.38 226 PRO A CA 1
ATOM 1861 C C . PRO A 1 226 ? -2.437 -6.368 -6.820 1.00 98.38 226 PRO A C 1
ATOM 1863 O O . PRO A 1 226 ? -2.645 -7.418 -7.429 1.00 98.38 226 PRO A O 1
ATOM 1866 N N . VAL A 1 227 ? -1.887 -6.325 -5.612 1.00 98.50 227 VAL A N 1
ATOM 1867 C CA . VAL A 1 227 ? -1.388 -7.491 -4.864 1.00 98.50 227 VAL A CA 1
ATOM 1868 C C . VAL A 1 227 ? -1.803 -7.389 -3.399 1.00 98.50 227 VAL A C 1
ATOM 1870 O O . VAL A 1 227 ? -2.074 -6.293 -2.909 1.00 98.50 227 VAL A O 1
ATOM 1873 N N . LEU A 1 228 ? -1.857 -8.519 -2.697 1.00 98.50 228 LEU A N 1
ATOM 1874 C CA . LEU A 1 228 ? -2.166 -8.588 -1.270 1.00 98.50 228 LEU A CA 1
ATOM 1875 C C . LEU A 1 228 ? -0.892 -8.899 -0.479 1.00 98.50 228 LEU A C 1
ATOM 1877 O O . LEU A 1 228 ? -0.210 -9.881 -0.757 1.00 98.50 228 LEU A O 1
ATOM 1881 N N . MET A 1 229 ? -0.570 -8.094 0.532 1.00 97.81 229 MET A N 1
ATOM 1882 C CA . MET A 1 229 ? 0.593 -8.322 1.396 1.00 97.81 229 MET A CA 1
ATOM 1883 C C . MET A 1 229 ? 0.226 -8.048 2.853 1.00 97.81 229 MET A C 1
ATOM 1885 O O . MET A 1 229 ? -0.188 -6.940 3.182 1.00 97.81 229 MET A O 1
ATOM 1889 N N . ASN A 1 230 ? 0.340 -9.064 3.717 1.00 97.44 230 ASN A N 1
ATOM 1890 C CA . ASN A 1 230 ? -0.061 -9.005 5.134 1.00 97.44 230 ASN A CA 1
ATOM 1891 C C . ASN A 1 230 ? -1.457 -8.391 5.351 1.00 97.44 230 ASN A C 1
ATOM 1893 O O . ASN A 1 230 ? -1.672 -7.572 6.244 1.00 97.44 230 ASN A O 1
ATOM 1897 N N . GLY A 1 231 ? -2.399 -8.761 4.484 1.00 97.94 231 GLY A N 1
ATOM 1898 C CA . GLY A 1 231 ? -3.768 -8.259 4.508 1.00 97.94 231 GLY A CA 1
ATOM 1899 C C . GLY A 1 231 ? -3.970 -6.860 3.925 1.00 97.94 231 GLY A C 1
ATOM 1900 O O . GLY A 1 231 ? -5.085 -6.359 3.967 1.00 97.94 231 GLY A O 1
ATOM 1901 N N . VAL A 1 232 ? -2.939 -6.232 3.353 1.00 98.75 232 VAL A N 1
ATOM 1902 C CA . VAL A 1 232 ? -3.038 -4.920 2.698 1.00 98.75 232 VAL A CA 1
ATOM 1903 C C . VAL A 1 232 ? -3.100 -5.064 1.191 1.00 98.75 232 VAL A C 1
ATOM 1905 O O . VAL A 1 232 ? -2.194 -5.641 0.585 1.00 98.75 232 VAL A O 1
ATOM 1908 N N . ARG A 1 233 ? -4.150 -4.511 0.576 1.00 98.62 233 ARG A N 1
ATOM 1909 C CA . ARG A 1 233 ? -4.246 -4.362 -0.876 1.00 98.62 233 ARG A CA 1
ATOM 1910 C C . ARG A 1 233 ? -3.298 -3.248 -1.307 1.00 98.62 233 ARG A C 1
ATOM 1912 O O . ARG A 1 233 ? -3.492 -2.078 -0.984 1.00 98.62 233 ARG A O 1
ATOM 1919 N N . LEU A 1 234 ? -2.264 -3.610 -2.053 1.00 98.75 234 LEU A N 1
ATOM 1920 C CA . LEU A 1 234 ? -1.304 -2.674 -2.625 1.00 98.75 234 LEU A CA 1
ATOM 1921 C C . LEU A 1 234 ? -1.643 -2.458 -4.102 1.00 98.75 234 LEU A C 1
ATOM 1923 O O . LEU A 1 234 ? -1.808 -3.439 -4.834 1.00 98.75 234 LEU A O 1
ATOM 1927 N N . PRO A 1 235 ? -1.759 -1.203 -4.570 1.00 98.56 235 PRO A N 1
ATOM 1928 C CA . PRO A 1 235 ? -2.131 -0.927 -5.949 1.00 98.56 235 PRO A CA 1
ATOM 1929 C C . PRO A 1 235 ? -1.020 -1.339 -6.917 1.00 98.56 235 PRO A C 1
ATOM 1931 O O . PRO A 1 235 ? 0.154 -1.478 -6.553 1.00 98.56 235 PRO A O 1
ATOM 1934 N N . ALA A 1 236 ? -1.391 -1.488 -8.184 1.00 98.44 236 ALA A N 1
ATOM 1935 C CA . ALA A 1 236 ? -0.424 -1.584 -9.267 1.00 98.44 236 ALA A CA 1
ATOM 1936 C C . ALA A 1 236 ? 0.461 -0.316 -9.298 1.00 98.44 236 ALA A C 1
ATOM 1938 O O . ALA A 1 236 ? 0.020 0.768 -8.920 1.00 98.44 236 ALA A O 1
ATOM 1939 N N . GLY A 1 237 ? 1.720 -0.443 -9.709 1.00 97.94 237 GLY A N 1
ATOM 1940 C CA . GLY A 1 237 ? 2.711 0.633 -9.627 1.00 97.94 237 GLY A CA 1
ATOM 1941 C C . GLY A 1 237 ? 3.372 0.774 -8.248 1.00 97.94 237 GLY A C 1
ATOM 1942 O O . GLY A 1 237 ? 4.091 1.749 -8.003 1.00 97.94 237 GLY A O 1
ATOM 1943 N N . SER A 1 238 ? 3.152 -0.184 -7.347 1.00 98.00 238 SER A N 1
ATOM 1944 C CA . SER A 1 238 ? 3.834 -0.268 -6.054 1.00 98.00 238 SER A CA 1
ATOM 1945 C C . SER A 1 238 ? 5.273 -0.750 -6.237 1.00 98.00 238 SER A C 1
ATOM 1947 O O . SER A 1 238 ? 5.533 -1.666 -7.016 1.00 98.00 238 SER A O 1
ATOM 1949 N N . LEU A 1 239 ? 6.217 -0.129 -5.527 1.00 96.12 239 LEU A N 1
ATOM 1950 C CA . LEU A 1 239 ? 7.636 -0.476 -5.581 1.00 96.12 239 LEU A CA 1
ATOM 1951 C C . LEU A 1 239 ? 7.986 -1.458 -4.467 1.00 96.12 239 LEU A C 1
ATOM 1953 O O . LEU A 1 239 ? 7.701 -1.195 -3.296 1.00 96.12 239 LEU A O 1
ATOM 1957 N N . PHE A 1 240 ? 8.687 -2.527 -4.825 1.00 95.94 240 PHE A N 1
ATOM 1958 C CA . PHE A 1 240 ? 9.143 -3.558 -3.905 1.00 95.94 240 PHE A CA 1
ATOM 1959 C C . PHE A 1 240 ? 10.641 -3.798 -4.048 1.00 95.94 240 PHE A C 1
ATOM 1961 O O . PHE A 1 240 ? 11.239 -3.533 -5.093 1.00 95.94 240 PHE A O 1
ATOM 1968 N N . SER A 1 241 ? 11.229 -4.323 -2.980 1.00 93.75 241 SER A N 1
ATOM 1969 C CA . SER A 1 241 ? 12.486 -5.054 -3.033 1.00 93.75 241 SER A CA 1
ATOM 1970 C C . SER A 1 241 ? 12.205 -6.548 -2.964 1.00 93.75 241 SER A C 1
ATOM 1972 O O . SER A 1 241 ? 11.266 -6.968 -2.290 1.00 93.75 241 SER A O 1
ATOM 1974 N N . VAL A 1 242 ? 13.051 -7.333 -3.611 1.00 92.81 242 VAL A N 1
ATOM 1975 C CA . VAL A 1 242 ? 13.094 -8.792 -3.494 1.00 92.81 242 VAL A CA 1
ATOM 1976 C C . VAL A 1 242 ? 14.494 -9.226 -3.072 1.00 92.81 242 VAL A C 1
ATOM 1978 O O . VAL A 1 242 ? 15.425 -8.424 -3.114 1.00 92.81 242 VAL A O 1
ATOM 1981 N N . ASP A 1 243 ? 14.637 -10.463 -2.617 1.00 89.00 243 ASP A N 1
ATOM 1982 C CA . ASP A 1 243 ? 15.934 -11.091 -2.363 1.00 89.00 243 ASP A CA 1
ATOM 1983 C C . ASP A 1 243 ? 15.800 -12.580 -2.680 1.00 89.00 243 ASP A C 1
ATOM 1985 O O . ASP A 1 243 ? 14.965 -13.271 -2.097 1.00 89.00 243 ASP A O 1
ATOM 1989 N N . TYR A 1 244 ? 16.518 -13.063 -3.687 1.00 90.69 244 TYR A N 1
ATOM 1990 C CA . TYR A 1 244 ? 16.425 -14.450 -4.128 1.00 90.69 244 TYR A CA 1
ATOM 1991 C C . TYR A 1 244 ? 17.653 -14.849 -4.946 1.00 90.69 244 TYR A C 1
ATOM 1993 O O . TYR A 1 244 ? 18.260 -14.027 -5.638 1.00 90.69 244 TYR A O 1
ATOM 2001 N N . ASP A 1 245 ? 17.989 -16.138 -4.898 1.00 90.69 245 ASP A N 1
ATOM 2002 C CA . ASP A 1 245 ? 18.970 -16.727 -5.800 1.00 90.69 245 ASP A CA 1
ATOM 2003 C C . ASP A 1 245 ? 18.288 -17.090 -7.122 1.00 90.69 245 ASP A C 1
ATOM 2005 O O . ASP A 1 245 ? 17.542 -18.066 -7.226 1.00 90.69 245 ASP A O 1
ATOM 2009 N N . ARG A 1 246 ? 18.543 -16.280 -8.152 1.00 90.06 246 ARG A N 1
ATOM 2010 C CA . ARG A 1 246 ? 17.999 -16.498 -9.494 1.00 90.06 246 ARG A CA 1
ATOM 2011 C C . ARG A 1 246 ? 18.417 -17.846 -10.072 1.00 90.06 246 ARG A C 1
ATOM 2013 O O . ARG A 1 246 ? 17.639 -18.447 -10.815 1.00 90.06 246 ARG A O 1
ATOM 2020 N N . ASP A 1 247 ? 19.624 -18.319 -9.779 1.00 90.62 247 ASP A N 1
ATOM 2021 C CA . ASP A 1 247 ? 20.140 -19.552 -10.370 1.00 90.62 247 ASP A CA 1
ATOM 2022 C C . ASP A 1 247 ? 19.458 -20.783 -9.762 1.00 90.62 247 ASP A C 1
ATOM 2024 O O . ASP A 1 247 ? 19.211 -21.744 -10.491 1.00 90.62 247 ASP A O 1
ATOM 2028 N N . ALA A 1 248 ? 19.014 -20.687 -8.504 1.00 93.06 248 ALA A N 1
ATOM 2029 C CA . ALA A 1 248 ? 18.225 -21.709 -7.815 1.00 93.06 248 ALA A CA 1
ATOM 2030 C C . ALA A 1 248 ? 16.779 -21.863 -8.333 1.00 93.06 248 ALA A C 1
ATOM 2032 O O . ALA A 1 248 ? 16.133 -22.870 -8.048 1.00 93.06 248 ALA A O 1
ATOM 2033 N N . ILE A 1 249 ? 16.249 -20.904 -9.102 1.00 93.75 249 ILE A N 1
ATOM 2034 C CA . ILE A 1 249 ? 14.902 -21.017 -9.684 1.00 93.75 249 ILE A CA 1
ATOM 2035 C C . ILE A 1 249 ? 14.934 -21.975 -10.880 1.00 93.75 249 ILE A C 1
ATOM 2037 O O . ILE A 1 249 ? 15.476 -21.638 -11.935 1.00 93.75 249 ILE A O 1
ATOM 2041 N N . GLU A 1 250 ? 14.331 -23.156 -10.741 1.00 91.19 250 GLU A N 1
ATOM 2042 C CA . GLU A 1 250 ? 14.321 -24.188 -11.790 1.00 91.19 250 GLU A CA 1
ATOM 2043 C C . GLU A 1 250 ? 13.378 -23.841 -12.954 1.00 91.19 250 GLU A C 1
ATOM 2045 O O . GLU A 1 250 ? 13.771 -23.893 -14.118 1.00 91.19 250 GLU A O 1
ATOM 2050 N N . ASN A 1 251 ? 12.150 -23.413 -12.652 1.00 90.81 251 ASN A N 1
ATOM 2051 C CA . ASN A 1 251 ? 11.085 -23.202 -13.642 1.00 90.81 251 ASN A CA 1
ATOM 2052 C C . ASN A 1 251 ? 11.123 -21.808 -14.292 1.00 90.81 251 ASN A C 1
ATOM 2054 O O . ASN A 1 251 ? 10.088 -21.164 -14.454 1.00 90.81 251 ASN A O 1
ATOM 2058 N N . LYS A 1 252 ? 12.315 -21.318 -14.650 1.00 94.81 252 LYS A N 1
ATOM 2059 C CA . LYS A 1 252 ? 12.488 -20.029 -15.338 1.00 94.81 252 LYS A CA 1
ATOM 2060 C C . LYS A 1 252 ? 12.640 -20.203 -16.846 1.00 94.81 252 LYS A C 1
ATOM 2062 O O . LYS A 1 252 ? 13.366 -21.078 -17.309 1.00 94.81 252 LYS A O 1
ATOM 2067 N N . CYS A 1 253 ? 12.006 -19.327 -17.618 1.00 95.94 253 CYS A N 1
ATOM 2068 C CA . CYS A 1 253 ? 12.134 -19.284 -19.075 1.00 95.94 253 CYS A CA 1
ATOM 2069 C C . CYS A 1 253 ? 12.863 -18.005 -19.499 1.00 95.94 253 CYS A C 1
ATOM 2071 O O . CYS A 1 253 ? 12.583 -16.951 -18.932 1.00 95.94 253 CYS A O 1
ATOM 2073 N N . PRO A 1 254 ? 13.782 -18.038 -20.479 1.00 97.44 254 PRO A N 1
ATOM 2074 C CA . PRO A 1 254 ? 14.354 -16.812 -21.022 1.00 97.44 254 PRO A CA 1
ATOM 2075 C C . PRO A 1 254 ? 13.260 -15.902 -21.589 1.00 97.44 254 PRO A C 1
ATOM 2077 O O . PRO A 1 254 ? 12.339 -16.375 -22.256 1.00 97.44 254 PRO A O 1
ATOM 2080 N N . ASN A 1 255 ? 13.388 -14.600 -21.354 1.00 97.69 255 ASN A N 1
ATOM 2081 C CA . ASN A 1 255 ? 12.562 -13.601 -22.025 1.00 97.69 255 ASN A CA 1
ATOM 2082 C C . ASN A 1 255 ? 12.713 -13.698 -23.551 1.00 97.69 255 ASN A C 1
ATOM 2084 O O . ASN A 1 255 ? 13.787 -14.014 -24.069 1.00 97.69 255 ASN A O 1
ATOM 2088 N N . LYS A 1 256 ? 11.656 -13.342 -24.284 1.00 96.75 256 LYS A N 1
ATOM 2089 C CA . LYS A 1 256 ? 11.665 -13.395 -25.753 1.00 96.75 256 LYS A CA 1
ATOM 2090 C C . LYS A 1 256 ? 12.404 -12.261 -26.451 1.00 96.75 256 LYS A C 1
ATOM 2092 O O . LYS A 1 256 ? 12.997 -12.500 -27.500 1.00 96.75 256 LYS A O 1
ATOM 2097 N N . GLN A 1 257 ? 12.347 -11.037 -25.923 1.00 95.62 257 GLN A N 1
ATOM 2098 C CA . GLN A 1 257 ? 12.919 -9.866 -26.603 1.00 95.62 257 GLN A CA 1
ATOM 2099 C C . GLN A 1 257 ? 14.134 -9.293 -25.875 1.00 95.62 257 GLN A C 1
ATOM 2101 O O . GLN A 1 257 ? 15.093 -8.862 -26.516 1.00 95.62 257 GLN A O 1
ATOM 2106 N N . TYR A 1 258 ? 14.104 -9.272 -24.544 1.00 96.19 258 TYR A N 1
ATOM 2107 C CA . TYR A 1 258 ? 15.145 -8.661 -23.720 1.00 96.19 258 TYR A CA 1
ATOM 2108 C C . TYR A 1 258 ? 15.947 -9.690 -22.926 1.00 96.19 258 TYR A C 1
ATOM 2110 O O . TYR A 1 258 ? 15.554 -10.841 -22.804 1.00 96.19 258 TYR A O 1
ATOM 2118 N N . LYS A 1 259 ? 17.087 -9.279 -22.359 1.00 96.00 259 LYS A N 1
ATOM 2119 C CA . LYS A 1 259 ? 17.833 -10.119 -21.409 1.00 96.00 259 LYS A CA 1
ATOM 2120 C C . LYS A 1 259 ? 17.023 -10.308 -20.116 1.00 96.00 259 LYS A C 1
ATOM 2122 O O . LYS A 1 259 ? 16.327 -9.381 -19.696 1.00 96.00 259 LYS A O 1
ATOM 2127 N N . GLY A 1 260 ? 17.173 -11.468 -19.481 1.00 95.75 260 GLY A N 1
ATOM 2128 C CA . GLY A 1 260 ? 16.505 -11.851 -18.232 1.00 95.75 260 GLY A CA 1
ATOM 2129 C C . GLY A 1 260 ? 15.499 -12.988 -18.425 1.00 95.75 260 GLY A C 1
ATOM 2130 O O . GLY A 1 260 ? 15.534 -13.680 -19.447 1.00 95.75 260 GLY A O 1
ATOM 2131 N N . TYR A 1 261 ? 14.636 -13.203 -17.432 1.00 97.50 261 TYR A N 1
ATOM 2132 C CA . TYR A 1 261 ? 13.785 -14.390 -17.351 1.00 97.50 261 TYR A CA 1
ATOM 2133 C C . TYR A 1 261 ? 12.338 -14.086 -16.955 1.00 97.50 261 TYR A C 1
ATOM 2135 O O . TYR A 1 261 ? 12.065 -13.204 -16.140 1.00 97.50 261 TYR A O 1
ATOM 2143 N N . VAL A 1 262 ? 11.427 -14.909 -17.462 1.00 98.12 262 VAL A N 1
ATOM 2144 C CA . VAL A 1 262 ? 10.067 -15.090 -16.957 1.00 98.12 262 VAL A CA 1
ATOM 2145 C C . VAL A 1 262 ? 10.101 -16.171 -15.878 1.00 98.12 262 VAL A C 1
ATOM 2147 O O . VAL A 1 262 ? 10.631 -17.261 -16.113 1.00 98.12 262 VAL A O 1
ATOM 2150 N N . MET A 1 263 ? 9.574 -15.870 -14.690 1.00 97.31 263 MET A N 1
ATOM 2151 C CA . MET A 1 263 ? 9.651 -16.743 -13.513 1.00 97.31 263 MET A CA 1
ATOM 2152 C C . MET A 1 263 ? 8.326 -16.772 -12.742 1.00 97.31 263 MET A C 1
ATOM 2154 O O . MET A 1 263 ? 7.663 -15.737 -12.646 1.00 97.31 263 MET A O 1
ATOM 2158 N N . PRO A 1 264 ? 7.941 -17.915 -12.154 1.00 96.38 264 PRO A N 1
ATOM 2159 C CA . PRO A 1 264 ? 6.831 -17.975 -11.209 1.00 96.38 264 PRO A CA 1
ATOM 2160 C C . PRO A 1 264 ? 7.081 -17.053 -10.009 1.00 96.38 264 PRO A C 1
ATOM 2162 O O . PRO A 1 264 ? 8.178 -17.043 -9.448 1.00 96.38 264 PRO A O 1
ATOM 2165 N N . PHE A 1 265 ? 6.086 -16.255 -9.618 1.00 95.38 265 PHE A N 1
ATOM 2166 C CA . PHE A 1 265 ? 6.240 -15.320 -8.494 1.00 95.38 265 PHE A CA 1
ATOM 2167 C C . PHE A 1 265 ? 6.398 -16.028 -7.138 1.00 95.38 265 PHE A C 1
ATOM 2169 O O . PHE A 1 265 ? 7.006 -15.471 -6.227 1.00 95.38 265 PHE A O 1
ATOM 2176 N N . ASP A 1 266 ? 5.856 -17.238 -7.009 1.00 94.00 266 ASP A N 1
ATOM 2177 C CA . ASP A 1 266 ? 5.919 -18.080 -5.812 1.00 94.00 266 ASP A CA 1
ATOM 2178 C C . ASP A 1 266 ? 7.306 -18.710 -5.597 1.00 94.00 266 ASP A C 1
ATOM 2180 O O . ASP A 1 266 ? 7.626 -19.134 -4.488 1.00 94.00 266 ASP A O 1
ATOM 2184 N N . ALA A 1 267 ? 8.164 -18.702 -6.622 1.00 93.88 267 ALA A N 1
ATOM 2185 C CA . ALA A 1 267 ? 9.574 -19.068 -6.513 1.00 93.88 267 ALA A CA 1
ATOM 2186 C C . ALA A 1 267 ? 10.440 -17.952 -5.893 1.00 93.88 267 ALA A C 1
ATOM 2188 O O . ALA A 1 267 ? 11.616 -18.173 -5.596 1.00 93.88 267 ALA A O 1
ATOM 2189 N N . ILE A 1 268 ? 9.888 -16.748 -5.703 1.00 94.12 268 ILE A N 1
ATOM 2190 C CA . ILE A 1 268 ? 10.586 -15.628 -5.068 1.00 94.12 268 ILE A CA 1
ATOM 2191 C C . ILE A 1 268 ? 10.422 -15.740 -3.551 1.00 94.12 268 ILE A C 1
ATOM 2193 O O . ILE A 1 268 ? 9.304 -15.787 -3.043 1.00 94.12 268 ILE A O 1
ATOM 2197 N N . SER A 1 269 ? 11.543 -15.748 -2.819 1.00 91.62 269 SER A N 1
ATOM 2198 C CA . SER A 1 269 ? 11.559 -16.029 -1.370 1.00 91.62 269 SER A CA 1
ATOM 2199 C C . SER A 1 269 ? 10.717 -15.053 -0.533 1.00 91.62 269 SER A C 1
ATOM 2201 O O . SER A 1 269 ? 10.233 -15.395 0.545 1.00 91.62 269 SER A O 1
ATOM 2203 N N . GLY A 1 270 ? 10.513 -13.842 -1.048 1.00 94.56 270 GLY A N 1
ATOM 2204 C CA . GLY A 1 270 ? 9.603 -12.865 -0.488 1.00 94.56 270 GLY A CA 1
ATOM 2205 C C . GLY A 1 270 ? 9.777 -11.487 -1.105 1.00 94.56 270 GLY A C 1
ATOM 2206 O O . GLY A 1 270 ? 10.702 -11.208 -1.873 1.00 94.56 270 GLY A O 1
ATOM 2207 N N . PHE A 1 271 ? 8.869 -10.606 -0.713 1.00 96.44 271 PHE A N 1
ATOM 2208 C CA . PHE A 1 271 ? 8.794 -9.228 -1.157 1.00 96.44 271 PHE A CA 1
ATOM 2209 C C . PHE A 1 271 ? 8.871 -8.292 0.047 1.00 96.44 271 PHE A C 1
ATOM 2211 O O . PHE A 1 271 ? 8.449 -8.624 1.154 1.00 96.44 271 PHE A O 1
ATOM 2218 N N . TRP A 1 272 ? 9.401 -7.095 -0.173 1.00 96.62 272 TRP A N 1
ATOM 2219 C CA . TRP A 1 272 ? 9.395 -6.009 0.798 1.00 96.62 272 TRP A CA 1
ATOM 2220 C C . TRP A 1 272 ? 8.846 -4.750 0.135 1.00 96.62 272 TRP A C 1
ATOM 2222 O O . TRP A 1 272 ? 9.490 -4.179 -0.748 1.00 96.62 272 TRP A O 1
ATOM 2232 N N . PHE A 1 273 ? 7.666 -4.293 0.548 1.00 97.25 273 PHE A N 1
ATOM 2233 C CA . PHE A 1 273 ? 7.062 -3.067 0.034 1.00 97.25 273 PHE A CA 1
ATOM 2234 C C . PHE A 1 273 ? 7.890 -1.845 0.446 1.00 97.25 273 PHE A C 1
ATOM 2236 O O . PHE A 1 273 ? 8.250 -1.674 1.613 1.00 97.25 273 PHE A O 1
ATOM 2243 N N . LEU A 1 274 ? 8.203 -0.975 -0.515 1.00 94.62 274 LEU A N 1
ATOM 2244 C CA . LEU A 1 274 ? 9.023 0.214 -0.288 1.00 94.62 274 LEU A CA 1
ATOM 2245 C C . LEU A 1 274 ? 8.181 1.487 -0.230 1.00 94.62 274 LEU A C 1
ATOM 2247 O O . LEU A 1 274 ? 8.359 2.289 0.687 1.00 94.62 274 LEU A O 1
ATOM 2251 N N . ARG A 1 275 ? 7.344 1.709 -1.249 1.00 94.69 275 ARG A N 1
ATOM 2252 C CA . ARG A 1 275 ? 6.473 2.886 -1.417 1.00 94.69 275 ARG A CA 1
ATOM 2253 C C . ARG A 1 275 ? 5.661 2.778 -2.706 1.00 94.69 275 ARG A C 1
ATOM 2255 O O . ARG A 1 275 ? 5.958 1.950 -3.565 1.00 94.69 275 ARG A O 1
ATOM 2262 N N . LEU A 1 276 ? 4.728 3.704 -2.899 1.00 96.81 276 LEU A N 1
ATOM 2263 C CA . LEU A 1 276 ? 4.136 3.944 -4.215 1.00 96.81 276 LEU A CA 1
ATOM 2264 C C . LEU A 1 276 ? 5.104 4.717 -5.128 1.00 96.81 276 LEU A C 1
ATOM 2266 O O . LEU A 1 276 ? 5.878 5.564 -4.668 1.00 96.81 276 LEU A O 1
ATOM 2270 N N . THR A 1 277 ? 5.057 4.416 -6.428 1.00 95.69 277 THR A N 1
ATOM 2271 C CA . THR A 1 277 ? 5.734 5.193 -7.483 1.00 95.69 277 THR A CA 1
ATOM 2272 C C . THR A 1 277 ? 4.763 6.161 -8.147 1.00 95.69 277 THR A C 1
ATOM 2274 O O . THR A 1 277 ? 3.548 6.030 -7.984 1.00 95.69 277 THR A O 1
ATOM 2277 N N . THR A 1 278 ? 5.265 7.088 -8.970 1.00 95.94 278 THR A N 1
ATOM 2278 C CA . THR A 1 278 ? 4.373 7.952 -9.759 1.00 95.94 278 THR A CA 1
ATOM 2279 C C . THR A 1 278 ? 3.499 7.167 -10.743 1.00 95.94 278 THR A C 1
ATOM 2281 O O . THR A 1 278 ? 2.424 7.636 -11.107 1.00 95.94 278 THR A O 1
ATOM 2284 N N . LEU A 1 279 ? 3.887 5.940 -11.111 1.00 97.00 279 LEU A N 1
ATOM 2285 C CA . LEU A 1 279 ? 3.108 5.055 -11.981 1.00 97.00 279 LEU A CA 1
ATOM 2286 C C . LEU A 1 279 ? 1.888 4.421 -11.295 1.00 97.00 279 LEU A C 1
ATOM 2288 O O . LEU A 1 279 ? 1.033 3.896 -12.002 1.00 97.00 279 LEU A O 1
ATOM 2292 N N . ALA A 1 280 ? 1.774 4.507 -9.964 1.00 97.69 280 ALA A N 1
ATOM 2293 C CA . ALA A 1 280 ? 0.571 4.094 -9.234 1.00 97.69 280 ALA A CA 1
ATOM 2294 C C . ALA A 1 280 ? -0.598 5.088 -9.378 1.00 97.69 280 ALA A C 1
ATOM 2296 O O . ALA A 1 280 ? -1.718 4.775 -8.988 1.00 97.69 280 ALA A O 1
ATOM 2297 N N . ILE A 1 281 ? -0.334 6.283 -9.919 1.00 98.06 281 ILE A N 1
ATOM 2298 C CA . ILE A 1 281 ? -1.309 7.360 -10.112 1.00 98.06 281 ILE A CA 1
ATOM 2299 C C . ILE A 1 281 ? -1.410 7.702 -11.598 1.00 98.06 281 ILE A C 1
ATOM 2301 O O . ILE A 1 281 ? -0.404 7.737 -12.325 1.00 98.06 281 ILE A O 1
ATOM 2305 N N . SER A 1 282 ? -2.630 7.981 -12.056 1.00 98.00 282 SER A N 1
ATOM 2306 C CA . SER A 1 282 ? -2.881 8.400 -13.433 1.00 98.00 282 SER A CA 1
ATOM 2307 C C . SER A 1 282 ? -2.097 9.674 -13.804 1.00 98.00 282 SER A C 1
ATOM 2309 O O . SER A 1 282 ? -1.916 10.563 -12.963 1.00 98.00 282 SER A O 1
ATOM 2311 N N . PRO A 1 283 ? -1.614 9.805 -15.057 1.00 97.81 283 PRO A N 1
ATOM 2312 C CA . PRO A 1 283 ? -0.734 10.904 -15.458 1.00 97.81 283 PRO A CA 1
ATOM 2313 C C . PRO A 1 283 ? -1.237 12.305 -15.079 1.00 97.81 283 PRO A C 1
ATOM 2315 O O . PRO A 1 283 ? -0.469 13.114 -14.559 1.00 97.81 283 PRO A O 1
ATOM 2318 N N . GLN A 1 284 ? -2.536 12.567 -15.254 1.00 97.62 284 GLN A N 1
ATOM 2319 C CA . GLN A 1 284 ? -3.166 13.854 -14.950 1.00 97.62 284 GLN A CA 1
ATOM 2320 C C . GLN A 1 284 ? -3.124 14.241 -13.462 1.00 97.62 284 GLN A C 1
ATOM 2322 O O . GLN A 1 284 ? -3.199 15.424 -13.139 1.00 97.62 284 GLN A O 1
ATOM 2327 N N . ASN A 1 285 ? -2.983 13.268 -12.558 1.00 97.94 285 ASN A N 1
ATOM 2328 C CA . ASN A 1 285 ? -2.998 13.486 -11.112 1.00 97.94 285 ASN A CA 1
ATOM 2329 C C . ASN A 1 285 ? -1.599 13.505 -10.482 1.00 97.94 285 ASN A C 1
ATOM 2331 O O . ASN A 1 285 ? -1.450 13.987 -9.361 1.00 97.94 285 ASN A O 1
ATOM 2335 N N . ARG A 1 286 ? -0.552 13.054 -11.186 1.00 96.75 286 ARG A N 1
ATOM 2336 C CA . ARG A 1 286 ? 0.805 12.902 -10.618 1.00 96.75 286 ARG A CA 1
ATOM 2337 C C . ARG A 1 286 ? 1.391 14.187 -10.066 1.00 96.75 286 ARG A C 1
ATOM 2339 O O . ARG A 1 286 ? 1.973 14.159 -8.989 1.00 96.75 286 ARG A O 1
ATOM 2346 N N . LYS A 1 287 ? 1.224 15.309 -10.774 1.00 96.38 287 LYS A N 1
ATOM 2347 C CA . LYS A 1 287 ? 1.733 16.603 -10.300 1.00 96.38 287 LYS A CA 1
ATOM 2348 C C . LYS A 1 287 ? 1.096 17.000 -8.967 1.00 96.38 287 LYS A C 1
ATOM 2350 O O . LYS A 1 287 ? 1.777 17.541 -8.111 1.00 96.38 287 LYS A O 1
ATOM 2355 N N . ARG A 1 288 ? -0.195 16.715 -8.789 1.00 95.81 288 ARG A N 1
ATOM 2356 C CA . ARG A 1 288 ? -0.925 17.014 -7.553 1.00 95.81 288 ARG A CA 1
ATOM 2357 C C . ARG A 1 288 ? -0.534 16.055 -6.427 1.00 95.81 288 ARG A C 1
ATOM 2359 O O . ARG A 1 288 ? -0.215 16.518 -5.344 1.00 95.81 288 ARG A O 1
ATOM 2366 N N . ALA A 1 289 ? -0.489 14.755 -6.713 1.00 95.88 289 ALA A N 1
ATOM 2367 C CA . ALA A 1 289 ? -0.199 13.718 -5.725 1.00 95.88 289 ALA A CA 1
ATOM 2368 C C . ALA A 1 289 ? 1.263 13.722 -5.250 1.00 95.88 289 ALA A C 1
ATOM 2370 O O . ALA A 1 289 ? 1.545 13.577 -4.066 1.00 95.88 289 ALA A O 1
ATOM 2371 N N . PHE A 1 290 ? 2.207 13.859 -6.183 1.00 95.12 290 PHE A N 1
ATOM 2372 C CA . PHE A 1 290 ? 3.638 13.720 -5.917 1.00 95.12 290 PHE A CA 1
ATOM 2373 C C . PHE A 1 290 ? 4.395 15.050 -5.914 1.00 95.12 290 PHE A C 1
ATOM 2375 O O . PHE A 1 290 ? 5.590 15.023 -5.636 1.00 95.12 290 PHE A O 1
ATOM 2382 N N . SER A 1 291 ? 3.733 16.172 -6.220 1.00 94.12 291 SER A N 1
ATOM 2383 C CA . SER A 1 291 ? 4.242 17.544 -6.053 1.00 94.12 291 SER A CA 1
ATOM 2384 C C . SER A 1 291 ? 5.737 17.683 -6.375 1.00 94.12 291 SER A C 1
ATOM 2386 O O . SER A 1 291 ? 6.145 17.445 -7.515 1.00 94.12 291 SER A O 1
ATOM 2388 N N . THR A 1 292 ? 6.565 17.981 -5.373 1.00 92.06 292 THR A N 1
ATOM 2389 C CA . THR A 1 292 ? 8.008 18.209 -5.516 1.00 92.06 292 THR A CA 1
ATOM 2390 C C . THR A 1 292 ? 8.768 16.984 -6.020 1.00 92.06 292 THR A C 1
ATOM 2392 O O . THR A 1 292 ? 9.721 17.125 -6.781 1.00 92.06 292 THR A O 1
ATOM 2395 N N . HIS A 1 293 ? 8.323 15.767 -5.687 1.00 92.56 293 HIS A N 1
ATOM 2396 C CA . HIS A 1 293 ? 8.902 14.537 -6.240 1.00 92.56 293 HIS A CA 1
ATOM 2397 C C . HIS A 1 293 ? 8.660 14.456 -7.748 1.00 92.56 293 HIS A C 1
ATOM 2399 O O . HIS A 1 293 ? 9.581 14.146 -8.495 1.00 92.56 293 HIS A O 1
ATOM 2405 N N . PHE A 1 294 ? 7.448 14.766 -8.218 1.00 94.19 294 PHE A N 1
ATOM 2406 C CA . PHE A 1 294 ? 7.146 14.775 -9.653 1.00 94.19 294 PHE A CA 1
ATOM 2407 C C 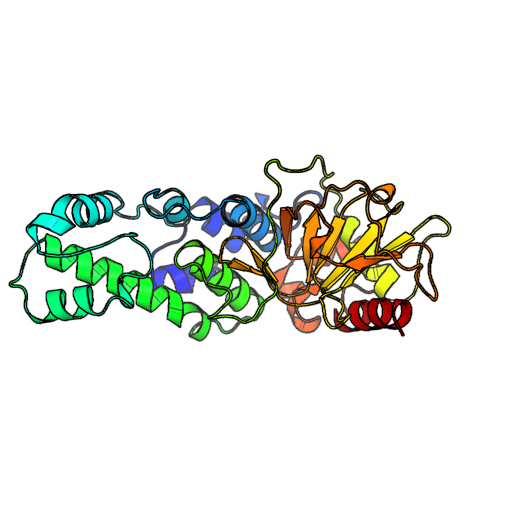. PHE A 1 294 ? 7.885 15.897 -10.394 1.00 94.19 294 PHE A C 1
ATOM 2409 O O . PHE A 1 294 ? 8.417 15.664 -11.479 1.00 94.19 294 PHE A O 1
ATOM 2416 N N . GLU A 1 295 ? 7.960 17.093 -9.809 1.00 93.06 295 GLU A N 1
ATOM 2417 C CA . GLU A 1 295 ? 8.717 18.217 -10.373 1.00 93.06 295 GLU A CA 1
ATOM 2418 C C . GLU A 1 295 ? 10.192 17.851 -10.552 1.00 93.06 295 GLU A C 1
ATOM 2420 O O . GLU A 1 295 ? 10.720 17.976 -11.655 1.00 93.06 295 GLU A O 1
ATOM 2425 N N . GLN A 1 296 ? 10.810 17.237 -9.541 1.00 90.81 296 GLN A N 1
ATOM 2426 C CA . GLN A 1 296 ? 12.175 16.718 -9.637 1.00 90.81 296 GLN A CA 1
ATOM 2427 C C . GLN A 1 296 ? 12.332 15.644 -10.716 1.00 90.81 296 GLN A C 1
ATOM 2429 O O . GLN A 1 296 ? 13.387 15.567 -11.345 1.00 90.81 296 GLN A O 1
ATOM 2434 N N . GLN A 1 297 ? 11.323 14.796 -10.958 1.00 92.12 297 GLN A N 1
ATOM 2435 C CA . GLN A 1 297 ? 11.383 13.842 -12.071 1.00 92.12 297 GLN A CA 1
ATOM 2436 C C . GLN A 1 297 ? 11.471 14.575 -13.418 1.00 92.12 297 GLN A C 1
ATOM 2438 O O . GLN A 1 297 ? 12.256 14.187 -14.285 1.00 92.12 297 GLN A O 1
ATOM 2443 N N . VAL A 1 298 ? 10.687 15.639 -13.596 1.00 93.38 298 VAL A N 1
ATOM 2444 C CA . VAL A 1 298 ? 10.686 16.445 -14.823 1.00 93.38 298 VAL A CA 1
ATOM 2445 C C . VAL A 1 298 ? 11.993 17.227 -14.973 1.00 93.38 298 VAL A C 1
ATOM 2447 O O . VAL A 1 298 ? 12.621 1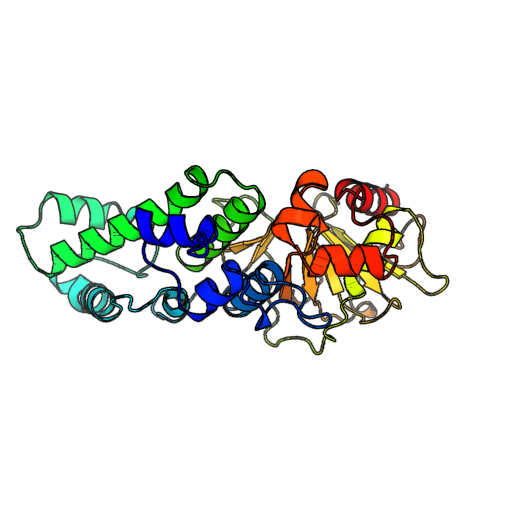7.153 -16.028 1.00 93.38 298 VAL A O 1
ATOM 2450 N N . GLU A 1 299 ? 12.434 17.924 -13.926 1.00 92.19 299 GLU A N 1
ATOM 2451 C CA . GLU A 1 299 ? 13.643 18.759 -13.933 1.00 92.19 299 GLU A CA 1
ATOM 2452 C C . GLU A 1 299 ? 14.918 17.944 -14.169 1.00 92.19 299 GLU A C 1
ATOM 2454 O O . GLU A 1 299 ? 15.793 18.363 -14.925 1.00 92.19 299 GLU A O 1
ATOM 2459 N N . ASN A 1 300 ? 14.993 16.733 -13.609 1.00 89.81 300 ASN A N 1
ATOM 2460 C CA . ASN A 1 300 ? 16.112 15.815 -13.834 1.00 89.81 300 ASN A CA 1
ATOM 2461 C C . ASN A 1 300 ? 16.025 15.053 -15.169 1.00 89.81 300 ASN A C 1
ATOM 2463 O O . ASN A 1 300 ? 16.822 14.144 -15.417 1.00 89.81 300 ASN A O 1
ATOM 2467 N N . GLY A 1 301 ? 15.054 15.380 -16.027 1.00 90.69 301 GLY A N 1
ATOM 2468 C CA . GLY A 1 301 ? 14.925 14.795 -17.359 1.00 90.69 301 GLY A CA 1
ATOM 2469 C C . GLY A 1 301 ? 14.627 13.295 -17.342 1.00 90.69 301 GLY A C 1
ATOM 2470 O O . GLY A 1 301 ? 15.119 12.559 -18.204 1.00 90.69 301 GLY A O 1
ATOM 2471 N N . LEU A 1 302 ? 13.848 12.813 -16.364 1.00 92.06 302 LEU A N 1
ATOM 2472 C CA . LEU A 1 302 ? 13.367 11.432 -16.396 1.00 92.06 302 LEU A CA 1
ATOM 2473 C C . LEU A 1 302 ? 12.487 11.203 -17.630 1.00 92.06 302 LEU A C 1
ATOM 2475 O O . LEU A 1 302 ? 11.906 12.125 -18.205 1.00 92.06 302 LEU A O 1
ATOM 2479 N N . TYR A 1 303 ? 12.395 9.943 -18.052 1.00 92.19 303 TYR A N 1
ATOM 2480 C CA . TYR A 1 303 ? 11.771 9.600 -19.325 1.00 92.19 303 TYR A CA 1
ATOM 2481 C C . TYR A 1 303 ? 10.237 9.736 -19.283 1.00 92.19 303 TYR A C 1
ATOM 2483 O O . TYR A 1 303 ? 9.526 8.857 -18.803 1.00 92.19 303 TYR A O 1
ATOM 2491 N N . SER A 1 304 ? 9.714 10.850 -19.798 1.00 94.38 304 SER A N 1
ATOM 2492 C CA . SER A 1 304 ? 8.272 11.101 -19.967 1.00 94.38 304 SER A CA 1
ATOM 2493 C C . SER A 1 304 ? 7.392 10.835 -18.720 1.00 94.38 304 SER A C 1
ATOM 2495 O O . SER A 1 304 ? 6.292 10.294 -18.860 1.00 94.38 304 SER A O 1
ATOM 2497 N N . PRO A 1 305 ? 7.787 11.238 -17.491 1.00 93.38 305 PRO A N 1
ATOM 2498 C CA . PRO A 1 305 ? 7.039 10.926 -16.265 1.00 93.38 305 PRO A CA 1
ATOM 2499 C C . PRO A 1 305 ? 5.606 11.479 -16.271 1.00 93.38 305 PRO A C 1
ATOM 2501 O O . PRO A 1 305 ? 4.736 10.939 -15.594 1.00 93.38 305 PRO A O 1
ATOM 2504 N N . GLY A 1 306 ? 5.332 12.533 -17.046 1.00 94.88 306 GLY A N 1
ATOM 2505 C CA . GLY A 1 306 ? 4.002 13.133 -17.175 1.00 94.88 306 GLY A CA 1
ATOM 2506 C C . GLY A 1 306 ? 3.044 12.421 -18.130 1.00 94.88 306 GLY A C 1
ATOM 2507 O O . GLY A 1 306 ? 1.878 12.791 -18.166 1.00 94.88 306 GLY A O 1
ATOM 2508 N N . THR A 1 307 ? 3.498 11.432 -18.907 1.00 96.62 307 THR A N 1
ATOM 2509 C CA . THR A 1 307 ? 2.648 10.743 -19.898 1.00 96.62 307 THR A CA 1
ATOM 2510 C C . THR A 1 307 ? 2.754 9.225 -19.856 1.00 96.62 307 THR A C 1
ATOM 2512 O O . THR A 1 307 ? 1.814 8.557 -20.279 1.00 96.62 307 THR A O 1
ATOM 2515 N N . THR A 1 308 ? 3.846 8.666 -19.322 1.00 97.56 308 THR A N 1
ATOM 2516 C CA . THR A 1 308 ? 4.035 7.211 -19.245 1.00 97.56 308 THR A CA 1
ATOM 2517 C C . THR A 1 308 ? 2.915 6.546 -18.446 1.00 97.56 308 THR A C 1
ATOM 2519 O O . THR A 1 308 ? 2.672 6.913 -17.300 1.00 97.56 308 THR A O 1
ATOM 2522 N N . GLN A 1 309 ? 2.237 5.552 -19.006 1.00 97.44 309 GLN A N 1
ATOM 2523 C CA . GLN A 1 309 ? 1.190 4.784 -18.330 1.00 97.44 309 GLN A CA 1
ATOM 2524 C C . GLN A 1 309 ? 1.740 3.455 -17.818 1.00 97.44 309 GLN A C 1
ATOM 2526 O O . GLN A 1 309 ? 2.616 2.865 -18.447 1.00 97.44 309 GLN A O 1
ATOM 2531 N N . LEU A 1 310 ? 1.185 2.945 -16.713 1.00 97.81 310 LEU A N 1
ATOM 2532 C CA . LEU A 1 310 ? 1.553 1.620 -16.204 1.00 97.81 310 LEU A CA 1
ATOM 2533 C C . LEU A 1 310 ? 1.281 0.515 -17.237 1.00 97.81 310 LEU A C 1
ATOM 2535 O O . LEU A 1 310 ? 2.054 -0.434 -17.326 1.00 97.81 310 LEU A O 1
ATOM 2539 N N . GLN A 1 311 ? 0.248 0.687 -18.073 1.00 98.12 311 GLN A N 1
ATOM 2540 C CA . GLN A 1 311 ? -0.065 -0.228 -19.171 1.00 98.12 311 GLN A CA 1
ATOM 2541 C C . GLN A 1 311 ? 1.132 -0.474 -20.095 1.00 98.12 311 GLN A C 1
ATOM 2543 O O . GLN A 1 311 ? 1.360 -1.603 -20.494 1.00 98.12 311 GLN A O 1
ATOM 2548 N N . GLN A 1 312 ? 1.973 0.531 -20.339 1.00 98.31 312 GLN A N 1
ATOM 2549 C CA . GLN A 1 312 ? 3.150 0.354 -21.189 1.00 98.31 312 GLN A CA 1
ATOM 2550 C C . GLN A 1 312 ? 4.184 -0.611 -20.581 1.00 98.31 312 GLN A C 1
ATOM 2552 O O . GLN A 1 312 ? 4.884 -1.304 -21.311 1.00 98.31 312 GLN A O 1
ATOM 2557 N N . LEU A 1 313 ? 4.285 -0.688 -19.248 1.00 97.88 313 LEU A N 1
ATOM 2558 C CA . LEU A 1 313 ? 5.111 -1.705 -18.586 1.00 97.88 313 LEU A CA 1
ATOM 2559 C C . LEU A 1 313 ? 4.472 -3.090 -18.648 1.00 97.88 313 LEU A C 1
ATOM 2561 O O . LEU A 1 313 ? 5.191 -4.074 -18.804 1.00 97.88 313 LEU A O 1
ATOM 2565 N N . ILE A 1 314 ? 3.143 -3.160 -18.535 1.00 98.38 314 ILE A N 1
ATOM 2566 C CA . ILE A 1 314 ? 2.392 -4.407 -18.710 1.00 98.38 314 ILE A CA 1
ATOM 2567 C C . ILE A 1 314 ? 2.622 -4.951 -20.125 1.00 98.38 314 ILE A C 1
ATOM 2569 O O . ILE A 1 314 ? 2.956 -6.122 -20.268 1.00 98.38 314 ILE A O 1
ATOM 2573 N N . ASP A 1 315 ? 2.535 -4.100 -21.149 1.00 98.25 315 ASP A N 1
ATOM 2574 C CA . ASP A 1 315 ? 2.739 -4.482 -22.550 1.00 98.25 315 ASP A CA 1
ATOM 2575 C C . ASP A 1 315 ? 4.167 -5.003 -22.789 1.00 98.25 315 ASP A C 1
ATOM 2577 O O . ASP A 1 315 ? 4.358 -6.040 -23.425 1.00 98.25 315 ASP A O 1
ATOM 2581 N N . VAL A 1 316 ? 5.178 -4.334 -22.215 1.00 98.06 316 VAL A N 1
ATOM 2582 C CA . VAL A 1 316 ? 6.578 -4.794 -22.256 1.00 98.06 316 VAL A CA 1
ATOM 2583 C C . VAL A 1 316 ? 6.747 -6.149 -21.575 1.00 98.06 316 VAL A C 1
ATOM 2585 O O . VAL A 1 316 ? 7.474 -6.996 -22.092 1.00 98.06 316 VAL A O 1
ATOM 2588 N N . ALA A 1 317 ? 6.112 -6.360 -20.419 1.00 98.19 317 ALA A N 1
ATOM 2589 C CA . ALA A 1 317 ? 6.179 -7.624 -19.696 1.00 98.19 317 ALA A CA 1
ATOM 2590 C C . ALA A 1 317 ? 5.512 -8.757 -20.486 1.00 98.19 317 ALA A C 1
ATOM 2592 O O . ALA A 1 317 ? 6.101 -9.825 -20.641 1.00 98.19 317 ALA A O 1
ATOM 2593 N N . GLN A 1 318 ? 4.331 -8.498 -21.050 1.00 97.88 318 GLN A N 1
ATOM 2594 C CA . GLN A 1 318 ? 3.588 -9.459 -21.861 1.00 97.88 318 GLN A CA 1
ATOM 2595 C C . GLN A 1 318 ? 4.384 -9.885 -23.099 1.00 97.88 318 GLN A C 1
ATOM 2597 O O . GLN A 1 318 ? 4.477 -11.075 -23.399 1.00 97.88 318 GLN A O 1
ATOM 2602 N N . SER A 1 319 ? 5.060 -8.939 -23.760 1.00 97.38 319 SER A N 1
ATOM 2603 C CA . SER A 1 319 ? 5.875 -9.232 -24.941 1.00 97.38 319 SER A CA 1
ATOM 2604 C C . SER A 1 319 ? 7.126 -10.074 -24.651 1.00 97.38 319 SER A C 1
ATOM 2606 O O . SER A 1 319 ? 7.825 -10.459 -25.588 1.00 97.38 319 SER A O 1
ATOM 2608 N N . GLN A 1 320 ? 7.463 -10.323 -23.376 1.00 97.31 320 GLN A N 1
ATOM 2609 C CA . GLN A 1 320 ? 8.528 -11.262 -23.004 1.00 97.31 320 GLN A CA 1
ATOM 2610 C C . GLN A 1 320 ? 8.024 -12.700 -22.858 1.00 97.31 320 GLN A C 1
ATOM 2612 O O . GLN A 1 320 ? 8.845 -13.615 -22.916 1.00 97.31 320 GLN A O 1
ATOM 2617 N N . ILE A 1 321 ? 6.713 -12.880 -22.670 1.00 94.88 321 ILE A N 1
ATOM 2618 C CA . ILE A 1 321 ? 6.044 -14.164 -22.431 1.00 94.88 321 ILE A CA 1
ATOM 2619 C C . ILE A 1 321 ? 5.503 -14.743 -23.750 1.00 94.88 321 ILE A C 1
ATOM 2621 O O . ILE A 1 321 ? 5.695 -15.929 -24.020 1.00 94.88 321 ILE A O 1
ATOM 2625 N N . GLU A 1 322 ? 4.847 -13.907 -24.567 1.00 85.00 322 GLU A N 1
ATOM 2626 C CA . GLU A 1 322 ? 4.078 -14.285 -25.777 1.00 85.00 322 GLU A CA 1
ATOM 2627 C C . GLU A 1 322 ? 4.862 -14.573 -27.039 1.00 85.00 322 GLU A C 1
ATOM 2629 O O . GLU A 1 322 ? 4.529 -15.572 -27.713 1.00 85.00 322 GLU A O 1
#

Secondary structure (DSSP, 8-state):
-PPPPPHHHHHIIIII-PBPHHHHHHHTT-GGG-BTTTB-HHHHHHHHHHHHHTSPPPSS--GGGGGBSS--HHHHHHHHHTTGGGT---S-SSSGGG-HHHHHHHHHSPS-HHHHHHHHHHHHHHHHHHHHHH--SHHHHHHHHHHHHHHSPPPHHHH-PEEPPBPSS-------TTHHHHHHHHTTT---TT-EEEEEE-TT--EEEEEEESSSSTTEEEESS-EEETTEEEPTTEEEEE---TTT-SS-EE-SSSSSEEEEGGGS--EEEEEE-GGGS-HHHHHHHHHHHHHHHHHTT-SSTTT--HHHHHHHHHHHH-

Foldseek 3Di:
DPQDFAPLQVLCVPQAAGFAPLLSCLRSFPVVQQDQLQFTSLSVNQQVLLVLLLDADDQEDDVLVNRHDPDCVVLLVCLVVCQVVLVHDRSHLAPLLVDPVLVVSLVPPDDDSNSVSSVSSNSNLVSLVCSLVSDPAPSSSQSSQQSNCSRHFADCVRPVFAEWAHDPDDDPWDSDLCPVLQLLCVLVVRADPPKAWEFAAEPVRQTQWIAIAPRHTHQKIFGLAWHGTSRGTDGGQWIKGFDDDPVPQPPWDAFDPGGDTYGHNVNTNGIRTRGHDLQSDDLVCSCVSRPSSVVSCVVVPRRPSNHRHSVSSSVSSVNRVD